Protein AF-A0AAD8PCY3-F1 (afdb_monomer_lite)

Radius of gyration: 37.28 Å; chains: 1; bounding box: 124×93×61 Å

Sequence (295 aa):
MPLLGSICRTITSPRVRISVGVSDVQRRTVAHVKAFRIKGYPFEKVRAPKTEWYKRAEAAFLAERARVPLGLVGRWQPEDLSGLDPRIAQALSLKCANGREIRRARTLILMKHLQKEPFDTGSYPVQLACVSEKILNLRAHLIRHPTDNCRKRAMAILLSRRNKIMKKLYNTDFQLYQHVCKVLKLKCVLFSVPDSRNRSKAGVDGDICKFLIRQKLWWGKFRPRPIALPSGKKVAYTRHPIEPPPNDLNKPKSHKDELTHKWPYGVSSQRIAGRYVIYNPTAPGAGYCPVPILF

InterPro domains:
  IPR000589 Small ribosomal subunit protein uS15 [PF00312] (109-186)
  IPR000589 Small ribosomal subunit protein uS15 [SM01387] (106-187)
  IPR005290 Small ribosomal subunit protein uS15, bacteria [PTHR23321] (75-187)
  IPR009068 uS15/NS1, RNA-binding domain superfamily [SSF47060] (104-187)

Organism: Babesia gibsoni (NCBI:txid33632)

Secondary structure (DSSP, 8-state):
--------------------------------------PPPSSEEEPPPPPHHHHHHHHHHHHHHHSPPSSBSTT--TGGGTTS-HHHHHHTBGGG--HHHHHHHHHHHHHHHH-SSTT--SSHHHHHHHHHHHHHHHHHHHHH-TT-HHHHHHHHHHHHHHHHHHHHHHHH-HHHHHHHHHHTTPPP-B---S-TT-TT----B--HHHHHHHHHHHHHHHS-PPEEPTTS-EEEESS---PPPPTTTTSPP---------TTT---HHHHTT------TTSSSTT--------

pLDDT: mean 78.05, std 18.67, range [32.03, 97.19]

Foldseek 3Di:
DDDDDDDDDDDDDDDPPPPPPDDDPPPPDDPPDPPPPCPDDLAAEAAFDADPVNVVVLVVLVVVVVDQDWDFFDDDDPVNCPPDDVVVVVCRTSVVDDPVRSLVVQLVVQLVVLAPDPPDCDDLLSVLSNLLSVLSVLSNVCVVVVPPVVSVVVSVVSVVVNVVSLVVCCVPPVVSSVVSCVVSVHADEDDPDPPPPCPVSDHPHHPPVVVVVCVVVCCVVCQFAFDQDPVRGTYGYPDDHDDDDDPCVRPDDDDDPDQAPDPDDHHHPCVVVVNDDDDDCPDPDPNPDPDPPPD

Structure (mmCIF, N/CA/C/O backbone):
data_AF-A0AAD8PCY3-F1
#
_entry.id   AF-A0AAD8PCY3-F1
#
loop_
_atom_site.group_PDB
_atom_site.id
_atom_site.type_symbol
_atom_site.label_atom_id
_atom_site.label_alt_id
_atom_site.label_comp_id
_atom_site.label_asym_id
_atom_site.label_entity_id
_atom_site.label_seq_id
_atom_site.pdbx_PDB_ins_code
_atom_site.Cartn_x
_atom_site.Cartn_y
_atom_site.Cartn_z
_atom_site.occupancy
_atom_site.B_iso_or_equiv
_atom_site.auth_seq_id
_atom_site.auth_comp_id
_atom_site.auth_asym_id
_atom_site.auth_atom_id
_atom_site.pdbx_PDB_model_num
ATOM 1 N N . MET A 1 1 ? 71.458 72.132 -25.354 1.00 32.03 1 MET A N 1
ATOM 2 C CA . MET A 1 1 ? 71.187 72.831 -24.080 1.00 32.03 1 MET A CA 1
ATOM 3 C C . MET A 1 1 ? 70.085 72.073 -23.353 1.00 32.03 1 MET A C 1
ATOM 5 O O . MET A 1 1 ? 69.063 71.889 -23.997 1.00 32.03 1 MET A O 1
ATOM 9 N N . PRO A 1 2 ? 70.215 71.654 -22.081 1.00 44.09 2 PRO A N 1
ATOM 10 C CA . PRO A 1 2 ? 71.403 71.612 -21.229 1.00 44.09 2 PRO A CA 1
ATOM 11 C C . PRO A 1 2 ? 71.575 70.227 -20.508 1.00 44.09 2 PRO A C 1
ATOM 13 O O . PRO A 1 2 ? 70.697 69.378 -20.574 1.00 44.09 2 PRO A O 1
ATOM 16 N N . LEU A 1 3 ? 72.724 70.047 -19.837 1.00 35.47 3 LEU A N 1
ATOM 17 C CA . LEU A 1 3 ? 73.009 69.220 -18.636 1.00 35.47 3 LEU A CA 1
ATOM 18 C C . LEU A 1 3 ? 72.941 67.674 -18.721 1.00 35.47 3 LEU A C 1
ATOM 20 O O . LEU A 1 3 ? 71.894 67.074 -18.905 1.00 35.47 3 LEU A O 1
ATOM 24 N N . LEU A 1 4 ? 74.084 66.975 -18.690 1.00 37.41 4 LEU A N 1
ATOM 25 C CA . LEU A 1 4 ? 74.888 66.600 -17.505 1.00 37.41 4 LEU A CA 1
ATOM 26 C C . LEU A 1 4 ? 74.196 65.612 -16.548 1.00 37.41 4 LEU A C 1
ATOM 28 O O . LEU A 1 4 ? 73.410 65.997 -15.695 1.00 37.41 4 LEU A O 1
ATOM 32 N N . GLY A 1 5 ? 74.671 64.364 -16.617 1.00 43.31 5 GLY A N 1
ATOM 33 C CA . GLY A 1 5 ? 75.164 63.656 -15.437 1.00 43.31 5 GLY A CA 1
ATOM 34 C C . GLY A 1 5 ? 74.215 62.657 -14.780 1.00 43.31 5 GLY A C 1
ATOM 35 O O . GLY A 1 5 ? 73.323 63.022 -14.028 1.00 43.31 5 GLY A O 1
ATOM 36 N N . SER A 1 6 ? 74.525 61.369 -14.910 1.00 38.38 6 SER A N 1
ATOM 37 C CA . SER A 1 6 ? 74.764 60.546 -13.716 1.00 38.38 6 SER A CA 1
ATOM 38 C C . SER A 1 6 ? 75.391 59.207 -14.085 1.00 38.38 6 SER A C 1
ATOM 40 O O . SER A 1 6 ? 74.919 58.443 -14.921 1.00 38.38 6 SER A O 1
ATOM 42 N N . ILE A 1 7 ? 76.523 58.975 -13.439 1.00 50.22 7 ILE A N 1
ATOM 43 C CA . ILE A 1 7 ? 77.360 57.790 -13.498 1.00 50.22 7 ILE A CA 1
ATOM 44 C C . ILE A 1 7 ? 76.663 56.682 -12.706 1.00 50.22 7 ILE A C 1
ATOM 46 O O . ILE A 1 7 ? 76.391 56.862 -11.520 1.00 50.22 7 ILE A O 1
ATOM 50 N N . CYS A 1 8 ? 76.455 55.509 -13.303 1.00 34.38 8 CYS A N 1
ATOM 51 C CA . CYS A 1 8 ? 76.269 54.283 -12.528 1.00 34.38 8 CYS A CA 1
ATOM 52 C C . CYS A 1 8 ? 76.956 53.085 -13.188 1.00 34.38 8 CYS A C 1
ATOM 54 O O . CYS A 1 8 ? 76.416 52.411 -14.055 1.00 34.38 8 CYS A O 1
ATOM 56 N N . ARG A 1 9 ? 78.202 52.896 -12.738 1.00 35.97 9 ARG A N 1
ATOM 57 C CA . ARG A 1 9 ? 78.952 51.646 -12.543 1.00 35.97 9 ARG A CA 1
ATOM 58 C C . ARG A 1 9 ? 78.641 50.501 -13.512 1.00 35.97 9 ARG A C 1
ATOM 60 O O . ARG A 1 9 ? 77.757 49.680 -13.293 1.00 35.97 9 ARG A O 1
ATOM 67 N N . THR A 1 10 ? 79.521 50.358 -14.494 1.00 39.94 10 THR A N 1
ATOM 68 C CA . THR A 1 10 ? 79.816 49.082 -15.142 1.00 39.94 10 THR A CA 1
ATOM 69 C C . THR A 1 10 ? 80.433 48.120 -14.124 1.00 39.94 10 THR A C 1
ATOM 71 O O . THR A 1 10 ? 81.590 48.286 -13.742 1.00 39.94 10 THR A O 1
ATOM 74 N N . ILE A 1 11 ? 79.682 47.103 -13.699 1.00 40.00 11 ILE A N 1
ATOM 75 C CA . ILE A 1 11 ? 80.267 45.857 -13.196 1.00 40.00 11 ILE A CA 1
ATOM 76 C C . ILE A 1 11 ? 80.041 44.815 -14.283 1.00 40.00 11 ILE A C 1
ATOM 78 O O . ILE A 1 11 ? 78.924 44.382 -14.556 1.00 40.00 11 ILE A O 1
ATOM 82 N N . THR A 1 12 ? 81.131 44.479 -14.955 1.00 45.19 12 THR A N 1
ATOM 83 C CA . THR A 1 12 ? 81.235 43.395 -15.918 1.00 45.19 12 THR A CA 1
ATOM 84 C C . THR A 1 12 ? 81.102 42.055 -15.194 1.00 45.19 12 THR A C 1
ATOM 86 O O . THR A 1 12 ? 81.878 41.728 -14.302 1.00 45.19 12 THR A O 1
ATOM 89 N N . SER A 1 13 ? 80.126 41.248 -15.603 1.00 41.19 13 SER A N 1
ATOM 90 C CA . SER A 1 13 ? 80.107 39.804 -15.356 1.00 41.19 13 SER A CA 1
ATOM 91 C C . SER A 1 13 ? 79.698 39.089 -16.650 1.00 41.19 13 SER A C 1
ATOM 93 O O . SER A 1 13 ? 79.126 39.721 -17.543 1.00 41.19 13 SER A O 1
ATOM 95 N N . PRO A 1 14 ? 80.116 37.831 -16.841 1.00 39.97 14 PRO A N 1
ATOM 96 C CA . PRO A 1 14 ? 80.590 37.328 -18.123 1.00 39.97 14 PRO A CA 1
ATOM 97 C C . PRO A 1 14 ? 79.474 37.192 -19.160 1.00 39.97 14 PRO A C 1
ATOM 99 O O . PRO A 1 14 ? 78.376 36.717 -18.873 1.00 39.97 14 PRO A O 1
ATOM 102 N N . ARG A 1 15 ? 79.794 37.540 -20.414 1.00 36.78 15 ARG A N 1
ATOM 103 C CA . ARG A 1 15 ? 79.001 37.150 -21.586 1.00 36.78 15 ARG A CA 1
ATOM 104 C C . ARG A 1 15 ? 78.990 35.626 -21.682 1.00 36.78 15 ARG A C 1
ATOM 106 O O . ARG A 1 15 ? 79.917 35.030 -22.227 1.00 36.78 15 ARG A O 1
ATOM 113 N N . VAL A 1 16 ? 77.910 35.003 -21.231 1.00 42.56 16 VAL A N 1
ATOM 114 C CA . VAL A 1 16 ? 77.520 33.695 -21.756 1.00 42.56 16 VAL A CA 1
ATOM 115 C C . VAL A 1 16 ? 77.117 33.930 -23.212 1.00 42.56 16 VAL A C 1
ATOM 117 O O . VAL A 1 16 ? 76.162 34.656 -23.489 1.00 42.56 16 VAL A O 1
ATOM 120 N N . ARG A 1 17 ? 77.877 33.369 -24.161 1.00 39.34 17 ARG A N 1
ATOM 121 C CA . ARG A 1 17 ? 77.432 33.274 -25.556 1.00 39.34 17 ARG A CA 1
ATOM 122 C C . ARG A 1 17 ? 76.207 32.371 -25.569 1.00 39.34 17 ARG A C 1
ATOM 124 O O . ARG A 1 17 ? 76.341 31.153 -25.549 1.00 39.34 17 ARG A O 1
ATOM 131 N N . ILE A 1 18 ? 75.024 32.968 -25.612 1.00 41.28 18 ILE A N 1
ATOM 132 C CA . ILE A 1 18 ? 73.847 32.260 -26.094 1.00 41.28 18 ILE A CA 1
ATOM 133 C C . ILE A 1 18 ? 74.083 32.098 -27.592 1.00 41.28 18 ILE A C 1
ATOM 135 O O . ILE A 1 18 ? 74.044 33.068 -28.350 1.00 41.28 18 ILE A O 1
ATOM 139 N N . SER A 1 19 ? 74.422 30.880 -28.004 1.00 41.97 19 SER A N 1
ATOM 140 C CA . SER A 1 19 ? 74.308 30.466 -29.392 1.00 41.97 19 SER A CA 1
ATOM 141 C C . SER A 1 19 ? 72.864 30.720 -29.808 1.00 41.97 19 SER A C 1
ATOM 143 O O . SER A 1 19 ? 71.942 30.065 -29.325 1.00 41.97 19 SER A O 1
ATOM 145 N N . VAL A 1 20 ? 72.655 31.715 -30.671 1.00 45.03 20 VAL A N 1
ATOM 146 C CA . VAL A 1 20 ? 71.378 31.905 -31.354 1.00 45.03 20 VAL A CA 1
ATOM 147 C C . VAL A 1 20 ? 71.263 30.733 -32.318 1.00 45.03 20 VAL A C 1
ATOM 149 O O . VAL A 1 20 ? 71.756 30.772 -33.443 1.00 45.03 20 VAL A O 1
ATOM 152 N N . GLY A 1 21 ? 70.718 29.633 -31.801 1.00 42.94 21 GLY A N 1
ATOM 153 C CA . GLY A 1 21 ? 70.284 28.507 -32.598 1.00 42.94 21 GLY A CA 1
ATOM 154 C C . GLY A 1 21 ? 69.295 29.022 -33.629 1.00 42.94 21 GLY A C 1
ATOM 155 O O . GLY A 1 21 ? 68.386 29.787 -33.305 1.00 42.94 21 GLY A O 1
ATOM 156 N N . VAL A 1 22 ? 69.557 28.632 -34.871 1.00 50.94 22 VAL A N 1
ATOM 157 C CA . VAL A 1 22 ? 68.726 28.828 -36.054 1.00 50.94 22 VAL A CA 1
ATOM 158 C C . VAL A 1 22 ? 67.251 28.739 -35.677 1.00 50.94 22 VAL A C 1
ATOM 160 O O . VAL A 1 22 ? 66.839 27.812 -34.986 1.00 50.94 22 VAL A O 1
ATOM 163 N N . SER A 1 23 ? 66.485 29.733 -36.123 1.00 52.47 23 SER A N 1
ATOM 164 C CA . SER A 1 23 ? 65.042 29.850 -35.953 1.00 52.47 23 SER A CA 1
ATOM 165 C C . SER A 1 23 ? 64.347 28.512 -36.202 1.00 52.47 23 SER A C 1
ATOM 167 O O . SER A 1 23 ? 64.147 28.111 -37.352 1.00 52.47 23 SER A O 1
ATOM 169 N N . ASP A 1 24 ? 63.968 27.834 -35.125 1.00 51.81 24 ASP A N 1
ATOM 170 C CA . ASP A 1 24 ? 63.080 26.689 -35.205 1.00 51.81 24 ASP A CA 1
ATOM 171 C C . ASP A 1 24 ? 61.736 27.215 -35.719 1.00 51.81 24 ASP A C 1
ATOM 173 O O . ASP A 1 24 ? 61.066 28.022 -35.066 1.00 51.81 24 ASP A O 1
ATOM 177 N N . VAL A 1 25 ? 61.375 26.829 -36.945 1.00 57.84 25 VAL A N 1
ATOM 178 C CA . VAL A 1 25 ? 60.088 27.174 -37.549 1.00 57.84 25 VAL A CA 1
ATOM 179 C C . VAL A 1 25 ? 59.013 26.659 -36.605 1.00 57.84 25 VAL A C 1
ATOM 181 O O . VAL A 1 25 ? 58.788 25.453 -36.506 1.00 57.84 25 VAL A O 1
ATOM 184 N N . GLN A 1 26 ? 58.364 27.574 -35.887 1.00 57.72 26 GLN A N 1
ATOM 185 C CA . GLN A 1 26 ? 57.333 27.263 -34.910 1.00 57.72 26 GLN A CA 1
ATOM 186 C C . GLN A 1 26 ? 56.142 26.641 -35.654 1.00 57.72 26 GLN A C 1
ATOM 188 O O . GLN A 1 26 ? 55.232 27.330 -36.120 1.00 57.72 26 GLN A O 1
ATOM 193 N N . ARG A 1 27 ? 56.165 25.314 -35.833 1.00 57.88 27 ARG A N 1
ATOM 194 C CA . ARG A 1 27 ? 55.068 24.557 -36.434 1.00 57.88 27 ARG A CA 1
ATOM 195 C C . ARG A 1 27 ? 53.896 24.642 -35.470 1.00 57.88 27 ARG A C 1
ATOM 197 O O . ARG A 1 27 ? 53.831 23.907 -34.490 1.00 57.88 27 ARG A O 1
ATOM 204 N N . ARG A 1 28 ? 52.974 25.566 -35.744 1.00 60.12 28 ARG A N 1
ATOM 205 C CA . ARG A 1 28 ? 51.673 25.635 -35.079 1.00 60.12 28 ARG A CA 1
ATOM 206 C C . ARG A 1 28 ? 50.968 24.303 -35.319 1.00 60.12 28 ARG A C 1
ATOM 208 O O . ARG A 1 28 ? 50.438 24.063 -36.400 1.00 60.12 28 ARG A O 1
ATOM 215 N N . THR A 1 29 ? 51.003 23.409 -34.339 1.00 64.19 29 THR A N 1
ATOM 216 C CA . THR A 1 29 ? 50.211 22.186 -34.378 1.00 64.19 29 THR A CA 1
ATOM 217 C C . THR A 1 29 ? 48.748 22.595 -34.265 1.00 64.19 29 THR A C 1
ATOM 219 O O . THR A 1 29 ? 48.302 23.138 -33.256 1.00 64.19 29 THR A O 1
ATOM 222 N N . VAL A 1 30 ? 47.987 22.395 -35.340 1.00 66.56 30 VAL A N 1
ATOM 223 C CA . VAL A 1 30 ? 46.536 22.568 -35.298 1.00 66.56 30 VAL A CA 1
ATOM 224 C C . VAL A 1 30 ? 46.003 21.458 -34.400 1.00 66.56 30 VAL A C 1
ATOM 226 O O . VAL A 1 30 ? 46.024 20.284 -34.766 1.00 66.56 30 VAL A O 1
ATOM 229 N N . ALA A 1 31 ? 45.572 21.809 -33.190 1.00 62.34 31 ALA A N 1
ATOM 230 C CA . ALA A 1 31 ? 44.892 20.865 -32.322 1.00 62.34 31 ALA A CA 1
ATOM 231 C C . ALA A 1 31 ? 43.577 20.463 -33.002 1.00 62.34 31 ALA A C 1
ATOM 233 O O . ALA A 1 31 ? 42.607 21.222 -33.005 1.00 62.34 31 ALA A O 1
ATOM 234 N N . HIS A 1 32 ? 43.532 19.274 -33.605 1.00 64.25 32 HIS A N 1
ATOM 235 C CA . HIS A 1 32 ? 42.273 18.696 -34.051 1.00 64.25 32 HIS A CA 1
ATOM 236 C C . HIS A 1 32 ? 41.425 18.417 -32.809 1.00 64.25 32 HIS A C 1
ATOM 238 O O . HIS A 1 32 ? 41.623 17.423 -32.107 1.00 64.25 32 HIS A O 1
ATOM 244 N N . VAL A 1 33 ? 40.485 19.317 -32.511 1.00 64.56 33 VAL A N 1
ATOM 245 C CA . VAL A 1 33 ? 39.453 19.070 -31.504 1.00 64.56 33 VAL A CA 1
ATOM 246 C C . VAL A 1 33 ? 38.774 17.766 -31.907 1.00 64.56 33 VAL A C 1
ATOM 248 O O . VAL A 1 33 ? 38.316 17.641 -33.044 1.00 64.56 33 VAL A O 1
ATOM 251 N N . LYS A 1 34 ? 38.737 16.771 -31.009 1.00 62.03 34 LYS A N 1
ATOM 252 C CA . LYS A 1 34 ? 37.994 15.527 -31.245 1.00 62.03 34 LYS A CA 1
ATOM 253 C C . LYS A 1 34 ? 36.541 15.894 -31.539 1.00 62.03 34 LYS A C 1
ATOM 255 O O . LYS A 1 34 ? 35.751 16.109 -30.624 1.00 62.03 34 LYS A O 1
ATOM 260 N N . ALA A 1 35 ? 36.187 15.954 -32.818 1.00 63.91 35 ALA A N 1
ATOM 261 C CA . ALA A 1 35 ? 34.811 16.047 -33.251 1.00 63.91 35 ALA A CA 1
ATOM 262 C C . ALA A 1 35 ? 34.173 14.695 -32.929 1.00 63.91 35 ALA A C 1
ATOM 264 O O . ALA A 1 35 ? 34.254 13.742 -33.706 1.00 63.91 35 ALA A O 1
ATOM 265 N N . PHE A 1 36 ? 33.587 14.572 -31.737 1.00 61.16 36 PHE A N 1
ATOM 266 C CA . PHE A 1 36 ? 32.722 13.445 -31.437 1.00 61.16 36 PHE A CA 1
ATOM 267 C C . PHE A 1 36 ? 31.539 13.540 -32.391 1.00 61.16 36 PHE A C 1
ATOM 269 O O . PHE A 1 36 ? 30.586 14.279 -32.158 1.00 61.16 36 PHE A O 1
ATOM 276 N N . ARG A 1 37 ? 31.607 12.804 -33.501 1.00 60.38 37 ARG A N 1
ATOM 277 C CA . ARG A 1 37 ? 30.458 12.591 -34.370 1.00 60.38 37 ARG A CA 1
ATOM 278 C C . ARG A 1 37 ? 29.463 11.818 -33.517 1.00 60.38 37 ARG A C 1
ATOM 280 O O . ARG A 1 37 ? 29.648 10.620 -33.302 1.00 60.38 37 ARG A O 1
ATOM 287 N N . ILE A 1 38 ? 28.478 12.518 -32.952 1.00 61.59 38 ILE A N 1
ATOM 288 C CA . ILE A 1 38 ? 27.408 11.921 -32.153 1.00 61.59 38 ILE A CA 1
ATOM 289 C C . ILE A 1 38 ? 26.612 11.027 -33.108 1.00 61.59 38 ILE A C 1
ATOM 291 O O . ILE A 1 38 ? 25.610 11.432 -33.689 1.00 61.59 38 ILE A O 1
ATOM 295 N N . LYS A 1 39 ? 27.086 9.797 -33.323 1.00 60.88 39 LYS A N 1
ATOM 296 C CA . LYS A 1 39 ? 26.243 8.723 -33.832 1.00 60.88 39 LYS A CA 1
ATOM 297 C C . LYS A 1 39 ? 25.150 8.577 -32.777 1.00 60.88 39 LYS A C 1
ATOM 299 O O . LYS A 1 39 ? 25.463 8.479 -31.590 1.00 60.88 39 LYS A O 1
ATOM 304 N N . GLY A 1 40 ? 23.886 8.665 -33.188 1.00 68.19 40 GLY A N 1
ATOM 305 C CA . GLY A 1 40 ? 22.754 8.493 -32.279 1.00 68.19 40 GLY A CA 1
ATOM 306 C C . GLY A 1 40 ? 22.869 7.200 -31.460 1.00 68.19 40 GLY A C 1
ATOM 307 O O . GLY A 1 40 ? 23.711 6.339 -31.726 1.00 68.19 40 GLY A O 1
ATOM 308 N N . TYR A 1 41 ? 22.027 7.049 -30.438 1.00 70.69 41 TYR A N 1
ATOM 309 C CA . TYR A 1 41 ? 22.032 5.828 -29.630 1.00 70.69 41 TYR A CA 1
ATOM 310 C C . TYR A 1 41 ? 21.872 4.586 -30.529 1.00 70.69 41 TYR A C 1
ATOM 312 O O . TYR A 1 41 ? 21.013 4.594 -31.409 1.00 70.69 41 TYR A O 1
ATOM 320 N N . PRO A 1 42 ? 22.633 3.495 -30.303 1.00 80.31 42 PRO A N 1
ATOM 321 C CA . PRO A 1 42 ? 22.580 2.292 -31.143 1.00 80.31 42 PRO A CA 1
ATOM 322 C C . PRO A 1 42 ? 21.302 1.460 -30.922 1.00 80.31 42 PRO A C 1
ATOM 324 O O . PRO A 1 42 ? 21.259 0.275 -31.246 1.00 80.31 42 PRO A O 1
ATOM 327 N N . PHE A 1 43 ? 20.290 2.050 -30.289 1.00 86.00 43 PHE A N 1
ATOM 328 C CA . PHE A 1 43 ? 19.044 1.423 -29.892 1.00 86.00 43 PHE A CA 1
ATOM 329 C C . PHE A 1 43 ? 17.916 2.454 -29.860 1.00 86.00 43 PHE A C 1
ATOM 331 O O . PHE A 1 43 ? 18.129 3.633 -29.565 1.00 86.00 43 PHE A O 1
ATOM 338 N N . GLU A 1 44 ? 16.700 1.983 -30.095 1.00 88.38 44 GLU A N 1
ATOM 339 C CA . GLU A 1 44 ? 15.493 2.797 -30.037 1.00 88.38 44 GLU A CA 1
ATOM 340 C C . GLU A 1 44 ? 14.978 2.903 -28.595 1.00 88.38 44 GLU A C 1
ATOM 342 O O . GLU A 1 44 ? 14.941 1.912 -27.859 1.00 88.38 44 GLU A O 1
ATOM 347 N N . LYS A 1 45 ? 14.587 4.108 -28.163 1.00 88.38 45 LYS A N 1
ATOM 348 C CA . LYS A 1 45 ? 14.008 4.330 -26.830 1.00 88.38 45 LYS A CA 1
ATOM 349 C C . LYS A 1 45 ? 12.491 4.196 -26.889 1.00 88.38 45 LYS A C 1
ATOM 351 O O . LYS A 1 45 ? 11.814 5.094 -27.379 1.00 88.38 45 LYS A O 1
ATOM 356 N N . VAL A 1 46 ? 11.954 3.124 -26.315 1.00 89.88 46 VAL A N 1
ATOM 357 C CA . VAL A 1 46 ? 10.513 2.817 -26.356 1.00 89.88 46 VAL A CA 1
ATOM 358 C C . VAL A 1 46 ? 9.911 2.876 -24.951 1.00 89.88 46 VAL A C 1
ATOM 360 O O . VAL A 1 46 ? 10.585 2.630 -23.950 1.00 89.88 46 VAL A O 1
ATOM 363 N N . ARG A 1 47 ? 8.628 3.229 -24.813 1.00 87.06 47 ARG A N 1
ATOM 364 C CA . ARG A 1 47 ? 7.943 3.122 -23.512 1.00 87.06 47 ARG A CA 1
ATOM 365 C C . ARG A 1 47 ? 7.778 1.651 -23.134 1.00 87.06 47 ARG A C 1
ATOM 367 O O . ARG A 1 47 ? 7.348 0.853 -23.955 1.00 87.06 47 ARG A O 1
ATOM 374 N N . ALA A 1 48 ? 8.098 1.304 -21.888 1.00 86.88 48 ALA A N 1
ATOM 375 C CA . ALA A 1 48 ? 7.922 -0.063 -21.405 1.00 86.88 48 ALA A CA 1
ATOM 376 C C . ALA A 1 48 ? 6.445 -0.486 -21.506 1.00 86.88 48 ALA A C 1
ATOM 378 O O . ALA A 1 48 ? 5.593 0.203 -20.928 1.00 86.88 48 ALA A O 1
ATOM 379 N N . PRO A 1 49 ? 6.123 -1.593 -22.198 1.00 89.81 49 PRO A N 1
ATOM 380 C CA . PRO A 1 49 ? 4.776 -2.138 -22.174 1.00 89.81 49 PRO A CA 1
ATOM 381 C C . PRO A 1 49 ? 4.462 -2.722 -20.790 1.00 89.81 49 PRO A C 1
ATOM 383 O O . PRO A 1 49 ? 5.353 -3.072 -20.010 1.00 89.81 49 PRO A O 1
ATOM 386 N N . LYS A 1 50 ? 3.169 -2.849 -20.476 1.00 89.94 50 LYS A N 1
ATOM 387 C CA . LYS A 1 50 ? 2.726 -3.609 -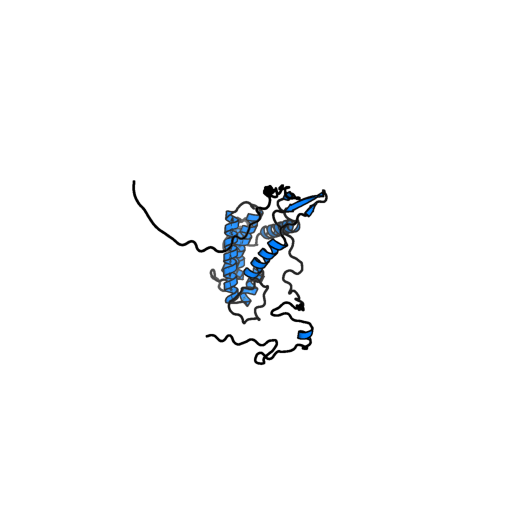19.301 1.00 89.94 50 LYS A CA 1
ATOM 388 C C . LYS A 1 50 ? 2.999 -5.095 -19.543 1.00 89.94 50 LYS A C 1
ATOM 390 O O . LYS A 1 50 ? 2.565 -5.628 -20.561 1.00 89.94 50 LYS A O 1
ATOM 395 N N . THR A 1 51 ? 3.674 -5.753 -18.603 1.00 91.75 51 THR A N 1
ATOM 396 C CA . THR A 1 51 ? 3.889 -7.208 -18.643 1.00 91.75 51 THR A CA 1
ATOM 397 C C . THR A 1 51 ? 2.568 -7.958 -18.456 1.00 91.75 51 THR A C 1
ATOM 399 O O . THR A 1 51 ? 1.627 -7.435 -17.852 1.00 91.75 51 THR A O 1
ATOM 402 N N . GLU A 1 52 ? 2.494 -9.202 -18.931 1.00 94.31 52 GLU A N 1
ATOM 403 C CA . GLU A 1 52 ? 1.295 -10.039 -18.770 1.00 94.31 52 GLU A CA 1
ATOM 404 C C . GLU A 1 52 ? 0.943 -10.285 -17.305 1.00 94.31 52 GLU A C 1
ATOM 406 O O . GLU A 1 52 ? -0.215 -10.181 -16.906 1.00 94.31 52 GLU A O 1
ATOM 411 N N . TRP A 1 53 ? 1.952 -10.523 -16.468 1.00 92.19 53 TRP A N 1
ATOM 412 C CA . TRP A 1 53 ? 1.754 -10.623 -15.027 1.00 92.19 53 TRP A CA 1
ATOM 413 C C . TRP A 1 53 ? 1.121 -9.350 -14.449 1.00 92.19 53 TRP A C 1
ATOM 415 O O . TRP A 1 53 ? 0.161 -9.433 -13.684 1.00 92.19 53 TRP A O 1
ATOM 425 N N . TYR A 1 54 ? 1.606 -8.172 -14.853 1.00 90.88 54 TYR A N 1
ATOM 426 C CA . TYR A 1 54 ? 1.079 -6.900 -14.366 1.00 90.88 54 TYR A CA 1
ATOM 427 C C . TYR A 1 54 ? -0.374 -6.675 -14.812 1.00 90.88 54 TYR A C 1
ATOM 429 O O . TYR A 1 54 ? -1.198 -6.237 -14.008 1.00 90.88 54 TYR A O 1
ATOM 437 N N . LYS A 1 55 ? -0.719 -7.033 -16.059 1.00 94.19 55 LYS A N 1
ATOM 438 C CA . LYS A 1 55 ? -2.108 -7.004 -16.552 1.00 94.19 55 LYS A CA 1
ATOM 439 C C . LYS A 1 55 ? -3.011 -7.939 -15.741 1.00 94.19 55 LYS A C 1
ATOM 441 O O . LYS A 1 55 ? -4.066 -7.507 -15.284 1.00 94.19 55 LYS A O 1
ATOM 446 N N . ARG A 1 56 ? -2.581 -9.186 -15.505 1.00 96.00 56 ARG A N 1
ATOM 447 C CA . ARG A 1 56 ? -3.322 -10.164 -14.685 1.00 96.00 56 ARG A CA 1
ATOM 448 C C . ARG A 1 56 ? -3.513 -9.676 -13.250 1.00 96.00 56 ARG A C 1
ATOM 450 O O . ARG A 1 56 ? -4.606 -9.802 -12.712 1.00 96.00 56 ARG A O 1
ATOM 457 N N . ALA A 1 57 ? -2.488 -9.073 -12.649 1.00 92.25 57 ALA A N 1
ATOM 458 C CA . ALA A 1 57 ? -2.570 -8.511 -11.304 1.00 92.25 57 ALA A CA 1
ATOM 459 C C . ALA A 1 57 ? -3.553 -7.327 -11.221 1.00 92.25 57 ALA A C 1
ATOM 461 O O . ALA A 1 57 ? -4.338 -7.248 -10.276 1.00 92.25 57 ALA A O 1
ATOM 462 N N . GLU A 1 58 ? -3.552 -6.417 -12.207 1.00 94.44 58 GLU A N 1
ATOM 463 C CA . GLU A 1 58 ? -4.546 -5.335 -12.284 1.00 94.44 58 GLU A CA 1
ATOM 464 C C . GLU A 1 58 ? -5.968 -5.885 -12.473 1.00 94.44 58 GLU A C 1
ATOM 466 O O . GLU A 1 58 ? -6.886 -5.420 -11.797 1.00 94.44 58 GLU A O 1
ATOM 471 N N . ALA A 1 59 ? -6.147 -6.895 -13.330 1.00 96.06 59 ALA A N 1
ATOM 472 C CA . ALA A 1 59 ? -7.438 -7.543 -13.558 1.00 96.06 59 ALA A CA 1
ATOM 473 C C . ALA A 1 59 ? -7.965 -8.246 -12.295 1.00 96.06 59 ALA A C 1
ATOM 475 O O . ALA A 1 59 ? -9.108 -8.018 -11.905 1.00 96.06 59 ALA A O 1
ATOM 476 N N . ALA A 1 60 ? -7.123 -9.024 -11.609 1.00 96.00 60 ALA A N 1
ATOM 477 C CA . ALA A 1 60 ? -7.474 -9.690 -10.356 1.00 96.00 60 ALA A CA 1
ATOM 478 C C . ALA A 1 60 ? -7.887 -8.679 -9.275 1.00 96.00 60 ALA A C 1
ATOM 480 O O . ALA A 1 60 ? -8.925 -8.831 -8.637 1.00 96.00 60 ALA A O 1
ATOM 481 N N . PHE A 1 61 ? -7.129 -7.589 -9.128 1.00 95.69 61 PHE A N 1
ATOM 482 C CA . PHE A 1 61 ? -7.469 -6.511 -8.201 1.00 95.69 61 PHE A CA 1
ATOM 483 C C . PHE A 1 61 ? -8.817 -5.851 -8.532 1.00 95.69 61 PHE A C 1
ATOM 485 O O . PHE A 1 61 ? -9.618 -5.571 -7.638 1.00 95.69 61 PHE A O 1
ATOM 492 N N . LEU A 1 62 ? -9.090 -5.585 -9.813 1.00 95.50 62 LEU A N 1
ATOM 493 C CA . LEU A 1 62 ? -10.373 -5.024 -10.233 1.00 95.50 62 LEU A CA 1
ATOM 494 C C . LEU A 1 62 ? -11.531 -6.000 -9.994 1.00 95.50 62 LEU A C 1
ATOM 496 O O . LEU A 1 62 ? -12.592 -5.549 -9.568 1.00 95.50 62 LEU A O 1
ATOM 500 N N . ALA A 1 63 ? -11.326 -7.303 -10.199 1.00 96.44 63 ALA A N 1
ATOM 501 C CA . ALA A 1 63 ? -12.316 -8.339 -9.911 1.00 96.44 63 ALA A CA 1
ATOM 502 C C . ALA A 1 63 ? -12.636 -8.420 -8.407 1.00 96.44 63 ALA A C 1
ATOM 504 O O . ALA A 1 63 ? -13.806 -8.403 -8.024 1.00 96.44 63 ALA A O 1
ATOM 505 N N . GLU A 1 64 ? -11.618 -8.385 -7.537 1.00 94.25 64 GLU A N 1
ATOM 506 C CA . GLU A 1 64 ? -11.824 -8.291 -6.083 1.00 94.25 64 GLU A CA 1
ATOM 507 C C . GLU A 1 64 ? -12.639 -7.044 -5.708 1.00 94.25 64 GLU A C 1
ATOM 509 O O . GLU A 1 64 ? -13.540 -7.101 -4.870 1.00 94.25 64 GLU A O 1
ATOM 514 N N . ARG A 1 65 ? -12.359 -5.901 -6.348 1.00 94.19 65 ARG A N 1
ATOM 515 C CA . ARG A 1 65 ? -13.079 -4.641 -6.104 1.00 94.19 65 ARG A CA 1
ATOM 516 C C . ARG A 1 65 ? -14.476 -4.600 -6.711 1.00 94.19 65 ARG A C 1
ATOM 518 O O . ARG A 1 65 ? -15.294 -3.817 -6.220 1.00 94.19 65 ARG A O 1
ATOM 525 N N . ALA A 1 66 ? -14.758 -5.399 -7.733 1.00 93.88 66 ALA A N 1
ATOM 526 C CA . ALA A 1 66 ? -16.091 -5.536 -8.305 1.00 93.88 66 ALA A CA 1
ATOM 527 C C . ALA A 1 66 ? -17.038 -6.286 -7.355 1.00 93.88 66 ALA A C 1
ATOM 529 O O . ALA A 1 66 ? -18.235 -6.015 -7.353 1.00 93.88 66 ALA A O 1
ATOM 530 N N . ARG A 1 67 ? -16.511 -7.156 -6.481 1.00 94.31 67 ARG A N 1
ATOM 531 C CA . ARG A 1 67 ? -17.317 -7.872 -5.486 1.00 94.31 67 ARG A CA 1
ATOM 532 C C . ARG A 1 67 ? -17.895 -6.914 -4.441 1.00 94.31 67 ARG A C 1
ATOM 534 O O . ARG A 1 67 ? -17.179 -6.382 -3.588 1.00 94.31 67 ARG A O 1
ATOM 541 N N . VAL A 1 68 ? -19.200 -6.686 -4.508 1.00 93.12 68 VAL A N 1
ATOM 542 C CA . VAL A 1 68 ? -19.935 -5.839 -3.562 1.00 93.12 68 VAL A CA 1
ATOM 543 C C . VAL A 1 68 ? -20.125 -6.596 -2.237 1.00 93.12 68 VAL A C 1
ATOM 545 O O . VAL A 1 68 ? -20.475 -7.778 -2.270 1.00 93.12 68 VAL A O 1
ATOM 548 N N . PRO A 1 69 ? -19.855 -5.973 -1.072 1.00 93.00 69 PRO A N 1
ATOM 549 C CA . PRO A 1 69 ? -20.126 -6.600 0.218 1.00 93.00 69 PRO A CA 1
ATOM 550 C C . PRO A 1 69 ? -21.631 -6.802 0.424 1.00 93.00 69 PRO A C 1
ATOM 552 O O . PRO A 1 69 ? -22.440 -5.997 -0.035 1.00 93.00 69 PRO A O 1
ATOM 555 N N . LEU A 1 70 ? -21.997 -7.866 1.135 1.00 91.06 70 LEU A N 1
ATOM 556 C CA . LEU A 1 70 ? -23.378 -8.096 1.549 1.00 91.06 70 LEU A CA 1
ATOM 557 C C . LEU A 1 70 ? -23.754 -7.102 2.655 1.00 91.06 70 LEU A C 1
ATOM 559 O O . LEU A 1 70 ? -22.939 -6.812 3.531 1.00 91.06 70 LEU A O 1
ATOM 563 N N . GLY A 1 71 ? -24.971 -6.571 2.591 1.00 90.38 71 GLY A N 1
ATOM 564 C CA . GLY A 1 71 ? -25.494 -5.615 3.560 1.00 90.38 71 GLY A CA 1
ATOM 565 C C . GLY A 1 71 ? -26.461 -4.619 2.931 1.00 90.38 71 GLY A C 1
ATOM 566 O O . GLY A 1 71 ? -26.798 -4.714 1.746 1.00 90.38 71 GLY A O 1
ATOM 567 N N . LEU A 1 72 ? -26.870 -3.654 3.747 1.00 92.50 72 LEU A N 1
ATOM 568 C CA . LEU A 1 72 ? -27.807 -2.595 3.394 1.00 92.50 72 LEU A CA 1
ATOM 569 C C . LEU A 1 72 ? -27.077 -1.259 3.216 1.00 92.50 72 LEU A C 1
ATOM 571 O O . LEU A 1 72 ? -26.008 -1.019 3.788 1.00 92.50 72 LEU A O 1
ATOM 575 N N . VAL A 1 73 ? -27.648 -0.386 2.397 1.00 91.56 73 VAL A N 1
ATOM 576 C CA . VAL A 1 73 ? -27.215 1.002 2.250 1.00 91.56 73 VAL A CA 1
ATOM 577 C C . VAL A 1 73 ? -27.501 1.750 3.549 1.00 91.56 73 VAL A C 1
ATOM 579 O O . VAL A 1 73 ? -28.579 1.640 4.110 1.00 91.56 73 VAL A O 1
ATOM 582 N N . GLY A 1 74 ? -26.553 2.553 4.031 1.00 85.81 74 GLY A N 1
ATOM 583 C CA . GLY A 1 74 ? -26.751 3.349 5.246 1.00 85.81 74 GLY A CA 1
ATOM 584 C C . GLY A 1 74 ? -26.448 2.579 6.534 1.00 85.81 74 GLY A C 1
ATOM 585 O O . GLY A 1 74 ? -25.464 1.842 6.599 1.00 85.81 74 GLY A O 1
ATOM 586 N N . ARG A 1 75 ? -27.226 2.842 7.590 1.00 85.00 75 ARG A N 1
ATOM 587 C CA . ARG A 1 75 ? -27.067 2.247 8.933 1.00 85.00 75 ARG A CA 1
ATOM 588 C C . ARG A 1 75 ? -28.315 1.471 9.378 1.00 85.00 75 ARG A C 1
ATOM 590 O O . ARG A 1 75 ? -28.526 1.334 10.574 1.00 85.00 75 ARG A O 1
ATOM 597 N N . TRP A 1 76 ? -29.116 1.001 8.424 1.00 89.25 76 TRP A N 1
ATOM 598 C CA . TRP A 1 76 ? -30.288 0.172 8.697 1.00 89.25 76 TRP A CA 1
ATOM 599 C C . TRP A 1 76 ? -29.875 -1.189 9.237 1.00 89.25 76 TRP A C 1
ATOM 601 O O . TRP A 1 76 ? -28.917 -1.789 8.729 1.00 89.25 76 TRP A O 1
ATOM 611 N N . GLN A 1 77 ? -30.605 -1.666 10.237 1.00 88.75 77 GLN A N 1
ATOM 612 C CA . GLN A 1 77 ? -30.532 -3.047 10.675 1.00 88.75 77 GLN A CA 1
ATOM 613 C C . GLN A 1 77 ? -31.616 -3.877 9.971 1.00 88.75 77 GLN A C 1
ATOM 615 O O . GLN A 1 77 ? -32.629 -3.325 9.533 1.00 88.75 77 GLN A O 1
ATOM 620 N N . PRO A 1 78 ? -31.421 -5.195 9.809 1.00 89.06 78 PRO A N 1
ATOM 621 C CA . PRO A 1 78 ? -32.452 -6.067 9.249 1.00 89.06 78 PRO A CA 1
ATOM 622 C C . PRO A 1 78 ? -33.769 -6.027 10.036 1.00 89.06 78 PRO A C 1
ATOM 624 O O . PRO A 1 78 ? -34.837 -6.141 9.439 1.00 89.06 78 PRO A O 1
ATOM 627 N N . GLU A 1 79 ? -33.698 -5.829 11.354 1.00 91.62 79 GLU A N 1
ATOM 628 C CA . GLU A 1 79 ? -34.856 -5.773 12.246 1.00 91.62 79 GLU A CA 1
ATOM 629 C C . GLU A 1 79 ? -35.759 -4.574 11.920 1.00 91.62 79 GLU A C 1
ATOM 631 O O . GLU A 1 79 ? -36.982 -4.727 11.881 1.00 91.62 79 GLU A O 1
ATOM 636 N N . ASP A 1 80 ? -35.162 -3.427 11.570 1.00 91.62 80 ASP A N 1
ATOM 637 C CA . ASP A 1 80 ? -35.871 -2.194 11.191 1.00 91.62 80 ASP A CA 1
ATOM 638 C C . ASP A 1 80 ? -36.737 -2.376 9.929 1.00 91.62 80 ASP A C 1
ATOM 640 O O . ASP A 1 80 ? -37.680 -1.623 9.693 1.00 91.62 80 ASP A O 1
ATOM 644 N N . LEU A 1 81 ? -36.408 -3.366 9.092 1.00 90.44 81 LEU A N 1
ATOM 645 C CA . LEU A 1 81 ? -37.051 -3.624 7.799 1.00 90.44 81 LEU A CA 1
ATOM 646 C C . LEU A 1 81 ? -38.033 -4.802 7.833 1.00 90.44 81 LEU A C 1
ATOM 648 O O . LEU A 1 81 ? -38.669 -5.081 6.820 1.00 90.44 81 LEU A O 1
ATOM 652 N N . SER A 1 82 ? -38.166 -5.489 8.969 1.00 89.25 82 SER A N 1
ATOM 653 C CA . SER A 1 82 ? -38.963 -6.719 9.094 1.00 89.25 82 SER A CA 1
ATOM 654 C C . SER A 1 82 ? -40.458 -6.535 8.794 1.00 89.25 82 SER A C 1
ATOM 656 O O . SER A 1 82 ? -41.093 -7.458 8.291 1.00 89.25 82 SER A O 1
ATOM 658 N N . GLY A 1 83 ? -41.010 -5.345 9.054 1.00 91.81 83 GLY A N 1
ATOM 659 C CA . GLY A 1 83 ? -42.413 -5.004 8.785 1.00 91.81 83 GLY A CA 1
ATOM 660 C C . GLY A 1 83 ? -42.676 -4.327 7.434 1.00 91.81 83 GLY A C 1
ATOM 661 O O . GLY A 1 83 ? -43.813 -3.944 7.169 1.00 91.81 83 GLY A O 1
ATOM 662 N N . LEU A 1 84 ? -41.650 -4.124 6.599 1.00 92.69 84 LEU A N 1
ATOM 663 C CA . LEU A 1 84 ? -41.777 -3.458 5.298 1.00 92.69 84 LEU A CA 1
ATOM 664 C C . LEU A 1 84 ? -41.836 -4.476 4.149 1.00 92.69 84 LEU A C 1
ATOM 666 O O . LEU A 1 84 ? -41.406 -5.620 4.283 1.00 92.69 84 LEU A O 1
ATOM 670 N N . ASP A 1 85 ? -42.337 -4.042 2.987 1.00 95.56 85 ASP A N 1
ATOM 671 C CA . ASP A 1 85 ? -42.332 -4.859 1.768 1.00 95.56 85 ASP A CA 1
ATOM 672 C C . ASP A 1 85 ? -40.890 -5.328 1.451 1.00 95.56 85 ASP A C 1
ATOM 674 O O . ASP A 1 85 ? -39.977 -4.492 1.384 1.00 95.56 85 ASP A O 1
ATOM 678 N N . PRO A 1 86 ? -40.647 -6.635 1.213 1.00 92.62 86 PRO A N 1
ATOM 679 C CA . PRO A 1 86 ? -39.327 -7.159 0.853 1.00 92.62 86 PRO A CA 1
ATOM 680 C C . PRO A 1 86 ? -38.690 -6.461 -0.359 1.00 92.62 86 PRO A C 1
ATOM 682 O O . PRO A 1 86 ? -37.460 -6.414 -0.468 1.00 92.62 86 PRO A O 1
ATOM 685 N N . ARG A 1 87 ? -39.489 -5.863 -1.254 1.00 94.44 87 ARG A N 1
ATOM 686 C CA . ARG A 1 87 ? -38.980 -5.041 -2.366 1.00 94.44 87 ARG A CA 1
ATOM 687 C C . ARG A 1 87 ? -38.177 -3.836 -1.877 1.00 94.44 87 ARG A C 1
ATOM 689 O O . ARG A 1 87 ? -37.175 -3.479 -2.496 1.00 94.44 87 ARG A O 1
ATOM 696 N N . ILE A 1 88 ? -38.564 -3.243 -0.747 1.00 92.69 88 ILE A N 1
ATOM 697 C CA . ILE A 1 88 ? -37.848 -2.121 -0.127 1.00 92.69 88 ILE A CA 1
ATOM 698 C C . ILE A 1 88 ? -36.484 -2.596 0.382 1.00 92.69 88 ILE A C 1
ATOM 700 O O . ILE A 1 88 ? -35.466 -1.960 0.104 1.00 92.69 88 ILE A O 1
ATOM 704 N N . ALA A 1 89 ? -36.427 -3.759 1.039 1.00 91.06 89 ALA A N 1
ATOM 705 C CA . ALA A 1 89 ? -35.165 -4.356 1.476 1.00 91.06 89 ALA A CA 1
ATOM 706 C C . ALA A 1 89 ? -34.237 -4.681 0.288 1.00 91.06 89 ALA A C 1
ATOM 708 O O . ALA A 1 89 ? -33.025 -4.457 0.356 1.00 91.06 89 ALA A O 1
ATOM 709 N N . GLN A 1 90 ? -34.795 -5.142 -0.837 1.00 91.75 90 GLN A N 1
ATOM 710 C CA . GLN A 1 90 ? -34.035 -5.372 -2.068 1.00 91.75 90 GLN A CA 1
ATOM 711 C C . GLN A 1 90 ? -33.493 -4.064 -2.668 1.00 91.75 90 GLN A C 1
ATOM 713 O O . GLN A 1 90 ? -32.327 -4.019 -3.077 1.00 91.75 90 GLN A O 1
ATOM 718 N N . ALA A 1 91 ? -34.293 -2.994 -2.683 1.00 92.88 91 ALA A N 1
ATOM 719 C CA . ALA A 1 91 ? -33.878 -1.674 -3.159 1.00 92.88 91 ALA A CA 1
ATOM 720 C C . ALA A 1 91 ? -32.763 -1.066 -2.291 1.00 92.88 91 ALA A C 1
ATOM 722 O O . ALA A 1 91 ? -31.814 -0.485 -2.817 1.00 92.88 91 ALA A O 1
ATOM 723 N N . LEU A 1 92 ? -32.828 -1.268 -0.971 1.00 92.94 92 LEU A N 1
ATOM 724 C CA . LEU A 1 92 ? -31.806 -0.833 -0.015 1.00 92.94 92 LEU A CA 1
ATOM 725 C C . LEU A 1 92 ? -30.572 -1.743 0.024 1.00 92.94 92 LEU A C 1
ATOM 727 O O . LEU A 1 92 ? -29.625 -1.462 0.760 1.00 92.94 92 LEU A O 1
ATOM 731 N N . SER A 1 93 ? -30.541 -2.831 -0.746 1.00 93.38 93 SER A N 1
ATOM 732 C CA . SER A 1 93 ? -29.385 -3.723 -0.774 1.00 93.38 93 SER A CA 1
ATOM 733 C C . SER A 1 93 ? -28.153 -3.034 -1.372 1.00 93.38 93 SER A C 1
ATOM 735 O O . SER A 1 93 ? -28.233 -2.271 -2.336 1.00 93.38 93 SER A O 1
ATOM 737 N N . LEU A 1 94 ? -26.959 -3.357 -0.858 1.00 94.31 94 LEU A N 1
ATOM 738 C CA . LEU A 1 94 ? -25.706 -2.791 -1.375 1.00 94.31 94 LEU A CA 1
ATOM 739 C C . LEU A 1 94 ? -25.439 -3.126 -2.853 1.00 94.31 94 LEU A C 1
ATOM 741 O O . LEU A 1 94 ? -24.623 -2.458 -3.485 1.00 94.31 94 LEU A O 1
ATOM 745 N N . LYS A 1 95 ? -26.133 -4.124 -3.419 1.00 93.31 95 LYS A N 1
ATOM 746 C CA . LYS A 1 95 ? -26.073 -4.462 -4.851 1.00 93.31 95 LYS A CA 1
ATOM 747 C C . LYS A 1 95 ? -26.586 -3.319 -5.733 1.00 93.31 95 LYS A C 1
ATOM 749 O O . LYS A 1 95 ? -26.049 -3.123 -6.817 1.00 93.31 95 LYS A O 1
ATOM 754 N N . CYS A 1 96 ? -27.571 -2.566 -5.247 1.00 93.00 96 CYS A N 1
ATOM 755 C CA . CYS A 1 96 ? -28.175 -1.424 -5.935 1.00 93.00 96 CYS A CA 1
ATOM 756 C C . CYS A 1 96 ? -27.493 -0.088 -5.583 1.00 93.00 96 CYS A C 1
ATOM 758 O O . CYS A 1 96 ? -27.878 0.963 -6.089 1.00 93.00 96 CYS A O 1
ATOM 760 N N . ALA A 1 97 ? -26.485 -0.114 -4.708 1.00 94.75 97 ALA A N 1
ATOM 761 C CA . ALA A 1 97 ? -25.883 1.081 -4.135 1.00 94.75 97 ALA A CA 1
ATOM 762 C C . ALA A 1 97 ? -24.937 1.818 -5.092 1.00 94.75 97 ALA A C 1
ATOM 764 O O . ALA A 1 97 ? -24.256 1.228 -5.935 1.00 94.75 97 ALA A O 1
ATOM 765 N N . ASN A 1 98 ? -24.780 3.124 -4.870 1.00 94.62 98 ASN A N 1
ATOM 766 C CA . ASN A 1 98 ? -23.769 3.920 -5.567 1.00 94.62 98 ASN A CA 1
ATOM 767 C C . ASN A 1 98 ? -22.351 3.559 -5.063 1.00 94.62 98 ASN A C 1
ATOM 769 O O . ASN A 1 98 ? -22.136 3.205 -3.903 1.00 94.62 98 ASN A O 1
ATOM 773 N N . GLY A 1 99 ? -21.317 3.751 -5.888 1.00 92.69 99 GLY A N 1
ATOM 774 C CA . GLY A 1 99 ? -19.913 3.580 -5.501 1.00 92.69 99 GLY A CA 1
ATOM 775 C C . GLY A 1 99 ? -19.500 4.352 -4.236 1.00 92.69 99 GLY A C 1
ATOM 776 O O . GLY A 1 99 ? -18.643 3.885 -3.478 1.00 92.69 99 GLY A O 1
ATOM 777 N N . ARG A 1 100 ? -20.125 5.506 -3.947 1.00 94.19 100 ARG A N 1
ATOM 778 C CA . ARG A 1 100 ? -19.914 6.236 -2.679 1.00 94.19 100 ARG A CA 1
ATOM 779 C C . ARG A 1 100 ? -20.376 5.422 -1.466 1.00 94.19 100 ARG A C 1
ATO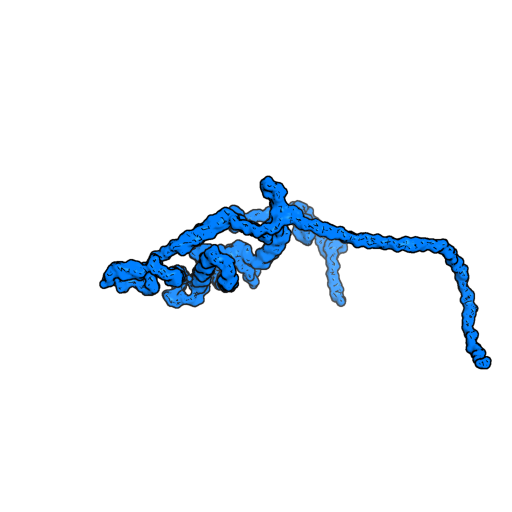M 781 O O . ARG A 1 100 ? -19.676 5.404 -0.453 1.00 94.19 100 ARG A O 1
ATOM 788 N N . GLU A 1 101 ? -21.528 4.777 -1.565 1.00 95.19 101 GLU A N 1
ATOM 789 C CA . GLU A 1 101 ? -22.138 3.976 -0.502 1.00 95.19 101 GLU A CA 1
ATOM 790 C C . GLU A 1 101 ? -21.398 2.661 -0.321 1.00 95.19 101 GLU A C 1
ATOM 792 O O . GLU A 1 101 ? -21.022 2.342 0.801 1.00 95.19 101 GLU A O 1
ATOM 797 N N . ILE A 1 102 ? -21.041 1.982 -1.415 1.00 95.31 102 ILE A N 1
ATOM 798 C CA . ILE A 1 102 ? -20.210 0.770 -1.373 1.00 95.31 102 ILE A CA 1
ATOM 799 C C . ILE A 1 102 ? -18.892 1.052 -0.640 1.00 95.31 102 ILE A C 1
ATOM 801 O O . ILE A 1 102 ? -18.466 0.286 0.225 1.00 95.31 102 ILE A O 1
ATOM 805 N N . ARG A 1 103 ? -18.241 2.185 -0.937 1.00 95.00 103 ARG A N 1
ATOM 806 C CA . ARG A 1 103 ? -17.023 2.609 -0.230 1.00 95.00 103 ARG A CA 1
ATOM 807 C C . ARG A 1 103 ? -17.281 2.858 1.256 1.00 95.00 103 ARG A C 1
ATOM 809 O O . ARG A 1 103 ? -16.452 2.471 2.080 1.00 95.00 103 ARG A O 1
ATOM 816 N N . ARG A 1 104 ? -18.382 3.532 1.609 1.00 94.19 104 ARG A N 1
ATOM 817 C CA . ARG A 1 104 ? -18.756 3.778 3.013 1.00 94.19 104 ARG A CA 1
ATOM 818 C C . ARG A 1 104 ? -18.989 2.457 3.746 1.00 94.19 104 ARG A C 1
ATOM 820 O O . ARG A 1 104 ? -18.383 2.265 4.791 1.00 94.19 104 ARG A O 1
ATOM 827 N N . ALA A 1 105 ? -19.749 1.536 3.158 1.00 95.00 105 ALA A N 1
ATOM 828 C CA . ALA A 1 105 ? -20.012 0.211 3.710 1.00 95.00 105 ALA A CA 1
ATOM 829 C C . ALA A 1 105 ? -18.715 -0.579 3.941 1.00 95.00 105 ALA A C 1
ATOM 831 O O . ALA A 1 105 ? -18.470 -1.040 5.050 1.00 95.00 105 ALA A O 1
ATOM 832 N N . ARG A 1 106 ? -17.816 -0.645 2.947 1.00 95.06 106 ARG A N 1
ATOM 833 C CA . ARG A 1 106 ? -16.497 -1.294 3.100 1.00 95.06 106 ARG A CA 1
ATOM 834 C C . ARG A 1 106 ? -15.664 -0.678 4.219 1.00 95.06 106 ARG A C 1
ATOM 836 O O . ARG A 1 106 ? -15.053 -1.399 4.999 1.00 95.06 106 ARG A O 1
ATOM 843 N N . THR A 1 107 ? -15.655 0.653 4.300 1.00 94.94 107 THR A N 1
ATOM 844 C CA . THR A 1 107 ? -14.950 1.371 5.369 1.00 94.94 107 THR A CA 1
ATOM 845 C C . THR A 1 107 ? -15.540 0.988 6.727 1.00 94.94 107 THR A C 1
ATOM 847 O O . THR A 1 107 ? -14.786 0.609 7.611 1.00 94.94 107 THR A O 1
ATOM 850 N N . LEU A 1 108 ? -16.868 1.014 6.878 1.00 93.62 108 LEU A N 1
ATOM 851 C CA . LEU A 1 108 ? -17.556 0.673 8.126 1.00 93.62 108 LEU A CA 1
ATOM 852 C C . LEU A 1 108 ? -17.316 -0.775 8.558 1.00 93.62 108 LEU A C 1
ATOM 854 O O . LEU A 1 108 ? -17.069 -1.004 9.735 1.00 93.62 108 LEU A O 1
ATOM 858 N N . ILE A 1 109 ? -17.338 -1.734 7.628 1.00 93.62 109 ILE A N 1
ATOM 859 C CA . ILE A 1 109 ? -17.017 -3.140 7.919 1.00 93.62 109 ILE A CA 1
ATOM 860 C C . ILE A 1 109 ? -15.608 -3.235 8.516 1.00 93.62 109 ILE A C 1
ATOM 862 O O . ILE A 1 109 ? -15.425 -3.798 9.591 1.00 93.62 109 ILE A O 1
ATOM 866 N N . LEU A 1 110 ? -14.615 -2.612 7.872 1.00 94.44 110 LEU A N 1
ATOM 867 C CA . LEU A 1 110 ? -13.237 -2.607 8.374 1.00 94.44 110 LEU A CA 1
ATOM 868 C C . LEU A 1 110 ? -13.094 -1.881 9.719 1.00 94.44 110 LEU A C 1
ATOM 870 O O . LEU A 1 110 ? -12.304 -2.311 10.553 1.00 94.44 110 LEU A O 1
ATOM 874 N N . MET A 1 111 ? -13.839 -0.794 9.935 1.00 94.69 111 MET A N 1
ATOM 875 C CA . MET A 1 111 ? -13.847 -0.073 11.211 1.00 94.69 111 MET A CA 1
ATOM 876 C C . MET A 1 111 ? -14.414 -0.948 12.331 1.00 94.69 111 MET A C 1
ATOM 878 O O . MET A 1 111 ? -13.754 -1.096 13.351 1.00 94.69 111 MET A O 1
ATOM 882 N N . LYS A 1 112 ? -15.566 -1.597 12.112 1.00 93.12 112 LYS A N 1
ATOM 883 C CA . LYS A 1 112 ? -16.205 -2.487 13.095 1.00 93.12 112 LYS A CA 1
ATOM 884 C C . LYS A 1 112 ? -15.291 -3.631 13.539 1.00 93.12 112 LYS A C 1
ATOM 886 O O . LYS A 1 112 ? -15.324 -4.012 14.699 1.00 93.12 112 LYS A O 1
ATOM 891 N N . HIS A 1 113 ? -14.458 -4.155 12.639 1.00 93.88 113 HIS A N 1
ATOM 892 C CA . HIS A 1 113 ? -13.495 -5.206 12.979 1.00 93.88 113 HIS A CA 1
ATOM 893 C C . HIS A 1 113 ? -12.286 -4.722 13.794 1.00 93.88 113 HIS A C 1
ATOM 895 O O . HIS A 1 113 ? -11.630 -5.544 14.424 1.00 93.88 113 HIS A O 1
ATOM 901 N N . LEU A 1 114 ? -11.943 -3.431 13.740 1.00 95.00 114 LEU A N 1
ATOM 902 C CA . LEU A 1 114 ? -10.708 -2.890 14.329 1.00 95.00 114 LEU A CA 1
ATOM 903 C C . LEU A 1 114 ? -10.937 -1.882 15.462 1.00 95.00 114 LEU A C 1
ATOM 905 O O . LEU A 1 114 ? -9.965 -1.456 16.089 1.00 95.00 114 LEU A O 1
ATOM 909 N N . GLN A 1 115 ? -12.179 -1.461 15.687 1.00 94.88 115 GLN A N 1
ATOM 910 C CA . GLN A 1 115 ? -12.548 -0.558 16.771 1.00 94.88 115 GLN A CA 1
ATOM 911 C C . GLN A 1 115 ? -12.357 -1.246 18.125 1.00 94.88 115 GLN A C 1
ATOM 913 O O . GLN A 1 115 ? -12.653 -2.431 18.270 1.00 94.88 115 GLN A O 1
ATOM 918 N N . LYS A 1 116 ? -11.856 -0.500 19.114 1.00 91.44 116 LYS A N 1
ATOM 919 C CA . LYS A 1 116 ? -11.756 -1.000 20.497 1.00 91.44 116 LYS A CA 1
ATOM 920 C C . LYS A 1 116 ? -13.086 -0.862 21.239 1.00 91.44 116 LYS A C 1
ATOM 922 O O . LYS A 1 116 ? -13.458 -1.735 22.010 1.00 91.44 116 LYS A O 1
ATOM 927 N N . GLU A 1 117 ? -13.798 0.224 20.961 1.00 93.56 117 GLU A N 1
ATOM 928 C CA . GLU A 1 117 ? -15.067 0.602 21.582 1.00 93.56 117 GLU A CA 1
ATOM 929 C C . GLU A 1 117 ? -16.142 0.815 20.504 1.00 93.56 117 GLU A C 1
ATOM 931 O O . GLU A 1 117 ? -15.805 1.087 19.346 1.00 93.56 117 GLU A O 1
ATOM 936 N N . PRO A 1 118 ? -17.443 0.733 20.842 1.00 90.56 118 PRO A N 1
ATOM 937 C CA . PRO A 1 118 ? -18.532 0.837 19.864 1.00 90.56 118 PRO A CA 1
ATOM 938 C C . PRO A 1 118 ? -18.581 2.170 19.095 1.00 90.56 118 PRO A C 1
ATOM 940 O O . PRO A 1 118 ? -19.060 2.197 17.960 1.00 90.56 118 PRO A O 1
ATOM 943 N N . PHE A 1 119 ? -18.067 3.258 19.675 1.00 90.12 119 PHE A N 1
ATOM 944 C CA . PHE A 1 119 ? -18.036 4.594 19.062 1.00 90.12 119 PHE A CA 1
ATOM 945 C C . PHE A 1 119 ? -16.618 5.069 18.712 1.00 90.12 119 PHE A C 1
ATOM 947 O O . PHE A 1 119 ? -16.406 6.243 18.399 1.00 90.12 119 PHE A O 1
ATOM 954 N N . ASP A 1 120 ? -15.638 4.163 18.724 1.00 93.56 120 ASP A N 1
ATOM 955 C CA . ASP A 1 120 ? -14.255 4.499 18.408 1.00 93.56 120 ASP A CA 1
ATOM 956 C C . ASP A 1 120 ? -14.085 4.790 16.909 1.00 93.56 120 ASP A C 1
ATOM 958 O O . ASP A 1 120 ? -14.113 3.917 16.040 1.00 93.56 120 ASP A O 1
ATOM 962 N N . THR A 1 121 ? -13.885 6.068 16.606 1.00 91.75 121 THR A N 1
ATOM 963 C CA . THR A 1 121 ? -13.611 6.568 15.252 1.00 91.75 121 THR A CA 1
ATOM 964 C C . THR A 1 121 ? -12.162 7.022 15.076 1.00 91.75 121 THR A C 1
ATOM 966 O O . THR A 1 121 ? -11.703 7.227 13.946 1.00 91.75 121 THR A O 1
ATOM 969 N N . GLY A 1 122 ? -11.444 7.202 16.187 1.00 92.00 122 GLY A N 1
ATOM 970 C CA . GLY A 1 122 ? -10.195 7.951 16.260 1.00 92.00 122 GLY A CA 1
ATOM 971 C C . GLY A 1 122 ? -8.960 7.098 16.508 1.00 92.00 122 GLY A C 1
ATOM 972 O O . GLY A 1 122 ? -7.852 7.596 16.304 1.00 92.00 122 GLY A O 1
ATOM 973 N N . SER A 1 123 ? -9.097 5.834 16.905 1.00 95.25 123 SER A N 1
ATOM 974 C CA . SER A 1 123 ? -7.938 4.992 17.185 1.00 95.25 123 SER A CA 1
ATOM 975 C C . SER A 1 123 ? -7.073 4.737 15.945 1.00 95.25 123 SER A C 1
ATOM 977 O O . SER A 1 123 ? -7.532 4.723 14.797 1.00 95.25 123 SER A O 1
ATOM 979 N N . TYR A 1 124 ? -5.772 4.524 16.161 1.00 95.88 124 TYR A N 1
ATOM 980 C CA . TYR A 1 124 ? -4.827 4.254 15.073 1.00 95.88 124 TYR A CA 1
ATOM 981 C C . TYR A 1 124 ? -5.246 3.079 14.160 1.00 95.88 124 TYR A C 1
ATOM 983 O O . TYR A 1 124 ? -5.103 3.228 12.943 1.00 95.88 124 TYR A O 1
ATOM 991 N N . PRO A 1 125 ? -5.794 1.954 14.670 1.00 96.19 125 PRO A N 1
ATOM 992 C CA . PRO A 1 125 ? -6.301 0.858 13.834 1.00 96.19 125 PRO A CA 1
ATOM 993 C C . PRO A 1 125 ? -7.450 1.285 12.917 1.00 96.19 125 PRO A C 1
ATOM 995 O O . PRO A 1 125 ? -7.411 1.034 11.710 1.00 96.19 125 PRO A O 1
ATOM 998 N N . VAL A 1 126 ? -8.433 2.002 13.467 1.00 97.00 126 VAL A N 1
ATOM 999 C CA . VAL A 1 126 ? -9.610 2.498 12.740 1.00 97.00 126 VAL A CA 1
ATOM 1000 C C . VAL A 1 126 ? -9.202 3.516 11.673 1.00 97.00 126 VAL A C 1
ATOM 1002 O O . VAL A 1 126 ? -9.624 3.427 10.512 1.00 97.00 126 VAL A O 1
ATOM 1005 N N . GLN A 1 127 ? -8.297 4.439 12.011 1.00 96.56 127 GLN A N 1
ATOM 1006 C CA . GLN A 1 127 ? -7.727 5.380 11.045 1.00 96.56 127 GLN A CA 1
ATOM 1007 C C . GLN A 1 127 ? -6.969 4.659 9.918 1.00 96.56 127 GLN A C 1
ATOM 1009 O O . GLN A 1 127 ? -7.061 5.059 8.750 1.00 96.56 127 GLN A O 1
ATOM 1014 N N . LEU A 1 128 ? -6.224 3.597 10.246 1.00 96.44 128 LEU A N 1
ATOM 1015 C CA . LEU A 1 128 ? -5.460 2.806 9.284 1.00 96.44 128 LEU A CA 1
ATOM 1016 C C . LEU A 1 128 ? -6.378 2.061 8.303 1.00 96.44 128 LEU A C 1
ATOM 1018 O O . LEU A 1 128 ? -6.119 2.099 7.094 1.00 96.44 128 LEU A O 1
ATOM 1022 N N . ALA A 1 129 ? -7.474 1.467 8.786 1.00 97.00 129 ALA A N 1
ATOM 1023 C CA . ALA A 1 129 ? -8.525 0.887 7.946 1.00 97.00 129 ALA A CA 1
ATOM 1024 C C . ALA A 1 129 ? -9.132 1.928 7.001 1.00 97.00 129 ALA A C 1
ATOM 1026 O O . ALA A 1 129 ? -9.157 1.723 5.783 1.00 97.00 129 ALA A O 1
ATOM 1027 N N . CYS A 1 130 ? -9.534 3.081 7.545 1.00 96.88 130 CYS A N 1
ATOM 1028 C CA . CYS A 1 130 ? -10.093 4.178 6.766 1.00 96.88 130 CYS A CA 1
ATOM 1029 C C . CYS A 1 130 ? -9.165 4.581 5.620 1.00 96.88 130 CYS A C 1
ATOM 1031 O O . CYS A 1 130 ? -9.569 4.579 4.460 1.00 96.88 130 CYS A O 1
ATOM 1033 N N . VAL A 1 131 ? -7.909 4.923 5.921 1.00 97.19 131 VAL A N 1
ATOM 1034 C CA . VAL A 1 131 ? -6.935 5.364 4.911 1.00 97.19 131 VAL A CA 1
ATOM 1035 C C . VAL A 1 131 ? -6.665 4.268 3.878 1.00 97.19 131 VAL A C 1
ATOM 1037 O O . VAL A 1 131 ? -6.569 4.573 2.687 1.00 97.19 131 VAL A O 1
ATOM 1040 N N . SER A 1 132 ? -6.589 3.008 4.306 1.00 96.88 132 SER A N 1
ATOM 1041 C CA . SER A 1 132 ? -6.343 1.874 3.413 1.00 96.88 132 SER A CA 1
ATOM 1042 C C . SER A 1 132 ? -7.469 1.699 2.395 1.00 96.88 132 SER A C 1
ATOM 1044 O O . SER A 1 132 ? -7.184 1.647 1.199 1.00 96.88 132 SER A O 1
ATOM 1046 N N . GLU A 1 133 ? -8.736 1.748 2.812 1.00 96.75 133 GLU A N 1
ATOM 1047 C CA . GLU A 1 133 ? -9.868 1.664 1.877 1.00 96.75 133 GLU A CA 1
ATOM 1048 C C . GLU A 1 133 ? -9.903 2.855 0.901 1.00 96.75 133 GLU A C 1
ATOM 1050 O O . GLU A 1 133 ? -10.197 2.693 -0.288 1.00 96.75 133 GLU A O 1
ATOM 1055 N N . LYS A 1 134 ? -9.513 4.064 1.343 1.00 97.06 134 LYS A N 1
ATOM 1056 C CA . LYS A 1 134 ? -9.367 5.219 0.431 1.00 97.06 134 LYS A CA 1
ATOM 1057 C C . LYS A 1 134 ? -8.294 4.975 -0.634 1.00 97.06 134 LYS A C 1
ATOM 1059 O O . LYS A 1 134 ? -8.518 5.328 -1.792 1.00 97.06 134 LYS A O 1
ATOM 1064 N N . ILE A 1 135 ? -7.155 4.388 -0.258 1.00 97.12 135 ILE A N 1
ATOM 1065 C CA . ILE A 1 135 ? -6.059 4.061 -1.183 1.00 97.12 135 ILE A CA 1
ATOM 1066 C C . ILE A 1 135 ? -6.514 3.015 -2.202 1.00 97.12 135 ILE A C 1
ATOM 1068 O O . ILE A 1 135 ? -6.294 3.213 -3.395 1.00 97.12 135 ILE A O 1
ATOM 1072 N N . LEU A 1 136 ? -7.186 1.947 -1.763 1.00 96.31 136 LEU A N 1
ATOM 1073 C CA . LEU A 1 136 ? -7.692 0.903 -2.660 1.00 96.31 136 LEU A CA 1
ATOM 1074 C C . LEU A 1 136 ? -8.702 1.471 -3.666 1.00 96.31 136 LEU A C 1
ATOM 1076 O O . LEU A 1 136 ? -8.631 1.172 -4.857 1.00 96.31 136 LEU A O 1
ATOM 1080 N N . ASN A 1 137 ? -9.591 2.363 -3.221 1.00 96.06 137 ASN A N 1
ATOM 1081 C CA . ASN A 1 137 ? -10.539 3.018 -4.116 1.00 96.06 137 ASN A CA 1
ATOM 1082 C C . ASN A 1 137 ? -9.849 3.920 -5.158 1.00 96.06 137 ASN A C 1
ATOM 1084 O O . ASN A 1 137 ? -10.177 3.867 -6.341 1.00 96.06 137 ASN A O 1
ATOM 1088 N N . LEU A 1 138 ? -8.859 4.722 -4.742 1.00 96.19 138 LEU A N 1
ATOM 1089 C CA . LEU A 1 138 ? -8.070 5.539 -5.673 1.00 96.19 138 LEU A CA 1
ATOM 1090 C C . LEU A 1 138 ? -7.246 4.686 -6.636 1.00 96.19 138 LEU A C 1
ATOM 1092 O O . LEU A 1 138 ? -7.088 5.059 -7.795 1.00 96.19 138 LEU A O 1
ATOM 1096 N N . ARG A 1 139 ? -6.740 3.536 -6.182 1.00 96.38 139 ARG A N 1
ATOM 1097 C CA . ARG A 1 139 ? -6.013 2.605 -7.042 1.00 96.38 139 ARG A CA 1
ATOM 1098 C C . ARG A 1 139 ? -6.914 2.069 -8.153 1.00 96.38 139 ARG A C 1
ATOM 1100 O O . ARG A 1 139 ? -6.490 2.095 -9.302 1.00 96.38 139 ARG A O 1
ATOM 1107 N N . ALA A 1 140 ? -8.142 1.655 -7.835 1.00 95.88 140 ALA A N 1
ATOM 1108 C CA . ALA A 1 140 ? -9.111 1.205 -8.838 1.00 95.88 140 ALA A CA 1
ATOM 1109 C C . ALA A 1 140 ? -9.436 2.306 -9.861 1.00 95.88 140 ALA A C 1
ATOM 1111 O O . ALA A 1 140 ? -9.437 2.045 -11.062 1.00 95.88 140 ALA A O 1
ATOM 1112 N N . HIS A 1 141 ? -9.622 3.547 -9.393 1.00 95.25 141 HIS A N 1
ATOM 1113 C CA . HIS A 1 141 ? -9.811 4.715 -10.261 1.00 95.25 141 HIS A CA 1
ATOM 1114 C C . HIS A 1 141 ? -8.628 4.925 -11.212 1.00 95.25 141 HIS A C 1
ATOM 1116 O O . HIS A 1 141 ? -8.816 5.043 -12.416 1.00 95.25 141 HIS A O 1
ATOM 1122 N N . LEU A 1 142 ? -7.399 4.910 -10.690 1.00 95.31 142 LEU A N 1
ATOM 1123 C CA . LEU A 1 142 ? -6.181 5.162 -11.468 1.00 95.31 142 LEU A CA 1
ATOM 1124 C C . LEU A 1 142 ? -5.828 4.051 -12.464 1.00 95.31 142 LEU A C 1
ATOM 1126 O O . LEU A 1 142 ? -5.097 4.314 -13.415 1.00 95.31 142 LEU A O 1
ATOM 1130 N N . ILE A 1 143 ? -6.304 2.820 -12.254 1.00 94.44 143 ILE A N 1
ATOM 1131 C CA . ILE A 1 143 ? -6.152 1.746 -13.247 1.00 94.44 143 ILE A CA 1
ATOM 1132 C C . ILE A 1 143 ? -7.013 2.049 -14.483 1.00 94.44 143 ILE A C 1
ATOM 1134 O O . ILE A 1 143 ? -6.547 1.840 -15.600 1.00 94.44 143 ILE A O 1
ATOM 1138 N N . ARG A 1 144 ? -8.227 2.587 -14.288 1.00 94.88 144 ARG A N 1
ATOM 1139 C CA . ARG A 1 144 ? -9.138 2.993 -15.375 1.00 94.88 144 ARG A CA 1
ATOM 1140 C C . ARG A 1 144 ? -8.730 4.326 -16.009 1.00 94.88 144 ARG A C 1
ATOM 1142 O O . ARG A 1 144 ? -8.758 4.459 -17.224 1.00 94.88 144 ARG A O 1
ATOM 1149 N N . HIS A 1 145 ? -8.301 5.283 -15.187 1.00 95.75 145 HIS A N 1
ATOM 1150 C CA . HIS A 1 145 ? -7.919 6.637 -15.594 1.00 95.75 145 HIS A CA 1
ATOM 1151 C C . HIS A 1 145 ? -6.458 6.928 -15.208 1.00 95.75 145 HIS A C 1
ATOM 1153 O O . HIS A 1 145 ? -6.176 7.604 -14.212 1.00 95.75 145 HIS A O 1
ATOM 1159 N N . PRO A 1 146 ? -5.483 6.405 -15.975 1.00 91.44 146 PRO A N 1
ATOM 1160 C CA . PRO A 1 146 ? -4.067 6.520 -15.640 1.00 91.44 146 PRO A CA 1
ATOM 1161 C C . PRO A 1 146 ? -3.501 7.929 -15.848 1.00 91.44 146 PRO A C 1
ATOM 1163 O O . PRO A 1 146 ? -2.385 8.198 -15.406 1.00 91.44 146 PRO A O 1
ATOM 1166 N N . THR A 1 147 ? -4.216 8.834 -16.512 1.00 93.62 147 THR A N 1
ATOM 1167 C CA . THR A 1 147 ? -3.786 10.213 -16.796 1.00 93.62 147 THR A CA 1
ATOM 1168 C C . THR A 1 147 ? -4.067 11.189 -15.649 1.00 93.62 147 THR A C 1
ATOM 1170 O O . THR A 1 147 ? -3.45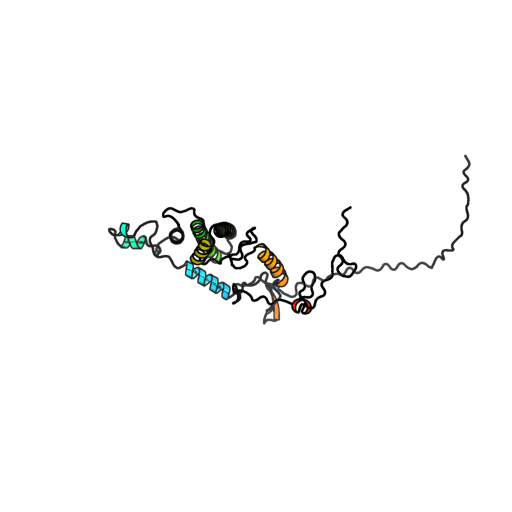6 12.255 -15.603 1.00 93.62 147 THR A O 1
ATOM 1173 N N . ASP A 1 148 ? -4.880 10.805 -14.660 1.00 96.44 148 ASP A N 1
ATOM 1174 C CA . ASP A 1 148 ? -5.320 11.690 -13.574 1.00 96.44 148 ASP A CA 1
ATOM 1175 C C . ASP A 1 148 ? -4.225 11.964 -12.532 1.00 96.44 148 ASP A C 1
ATOM 1177 O O . ASP A 1 148 ? -4.132 11.336 -11.469 1.00 96.44 148 ASP A O 1
ATOM 1181 N N . ASN A 1 149 ? -3.384 12.957 -12.811 1.00 94.62 149 ASN A N 1
ATOM 1182 C CA . ASN A 1 149 ? -2.239 13.295 -11.965 1.00 94.62 149 ASN A CA 1
ATOM 1183 C C . ASN A 1 149 ? -2.646 13.822 -10.577 1.00 94.62 149 ASN A C 1
ATOM 1185 O O . ASN A 1 149 ? -1.999 13.487 -9.581 1.00 94.62 149 ASN A O 1
ATOM 1189 N N . CYS A 1 150 ? -3.764 14.547 -10.470 1.00 96.19 150 CYS A N 1
ATOM 1190 C CA . CYS A 1 150 ? -4.309 15.004 -9.186 1.00 96.19 150 CYS A CA 1
ATOM 1191 C C . CYS A 1 150 ? -4.641 13.825 -8.255 1.00 96.19 150 CYS A C 1
ATOM 1193 O O . CYS A 1 150 ? -4.307 13.841 -7.067 1.00 96.19 150 CYS A O 1
ATOM 1195 N N . ARG A 1 151 ? -5.235 12.753 -8.799 1.00 95.00 151 ARG A N 1
ATOM 1196 C CA . ARG A 1 151 ? -5.572 11.536 -8.043 1.00 95.00 151 ARG A CA 1
ATOM 1197 C C . ARG A 1 151 ? -4.324 10.744 -7.651 1.00 95.00 151 ARG A C 1
ATOM 1199 O O . ARG A 1 151 ? -4.271 10.238 -6.530 1.00 95.00 151 ARG A O 1
ATOM 1206 N N . LYS A 1 152 ? -3.291 10.704 -8.503 1.00 93.81 152 LYS A N 1
ATOM 1207 C CA . LYS A 1 152 ? -1.978 10.125 -8.148 1.00 93.81 152 LYS A CA 1
ATOM 1208 C C . LYS A 1 152 ? -1.336 10.862 -6.976 1.00 93.81 152 LYS A C 1
ATOM 1210 O O . LYS A 1 152 ? -0.880 10.214 -6.036 1.00 93.81 152 LYS A O 1
ATOM 1215 N N . ARG A 1 153 ? -1.350 12.202 -6.995 1.00 94.12 153 ARG A N 1
ATOM 1216 C CA . ARG A 1 153 ? -0.837 13.032 -5.892 1.00 94.12 153 ARG A CA 1
ATOM 1217 C C . ARG A 1 153 ? -1.605 12.766 -4.597 1.00 94.12 153 ARG A C 1
ATOM 1219 O O . ARG A 1 153 ? -0.985 12.521 -3.565 1.00 94.12 153 ARG A O 1
ATOM 1226 N N . ALA A 1 154 ? -2.937 12.734 -4.656 1.00 96.25 154 ALA A N 1
ATOM 1227 C CA . ALA A 1 154 ? -3.772 12.407 -3.500 1.00 96.25 154 ALA A CA 1
ATOM 1228 C C . ALA A 1 154 ? -3.463 11.006 -2.936 1.00 96.25 154 ALA A C 1
ATOM 1230 O O . ALA A 1 154 ? -3.341 10.838 -1.723 1.00 96.25 154 ALA A O 1
ATOM 1231 N N . MET A 1 155 ? -3.273 10.007 -3.806 1.00 96.25 155 MET A N 1
ATOM 1232 C CA . MET A 1 155 ? -2.888 8.655 -3.396 1.00 96.25 155 MET A CA 1
ATOM 1233 C C . MET A 1 155 ? -1.509 8.634 -2.720 1.00 96.25 155 MET A C 1
ATOM 1235 O O . MET A 1 155 ? -1.358 7.990 -1.685 1.00 96.25 155 MET A O 1
ATOM 1239 N N . ALA A 1 156 ? -0.525 9.369 -3.248 1.00 94.38 156 ALA A N 1
ATOM 1240 C CA . ALA A 1 156 ? 0.804 9.478 -2.645 1.00 94.38 156 ALA A CA 1
ATOM 1241 C C . ALA A 1 156 ? 0.754 10.091 -1.233 1.00 94.38 156 ALA A C 1
ATOM 1243 O O . ALA A 1 156 ? 1.369 9.564 -0.308 1.00 94.38 156 ALA A O 1
ATOM 1244 N N . ILE A 1 157 ? -0.043 11.147 -1.033 1.00 94.56 157 ILE A N 1
ATOM 1245 C CA . ILE A 1 157 ? -0.249 11.761 0.289 1.00 94.56 157 ILE A CA 1
ATOM 1246 C C 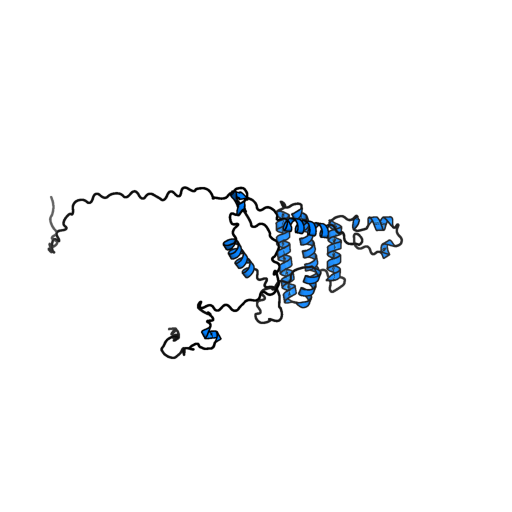. ILE A 1 157 ? -0.883 10.758 1.264 1.00 94.56 157 ILE A C 1
ATOM 1248 O O . ILE A 1 157 ? -0.441 10.640 2.410 1.00 94.56 157 ILE A O 1
ATOM 1252 N N . LEU A 1 158 ? -1.889 9.998 0.819 1.00 95.62 158 LEU A N 1
ATOM 1253 C CA . LEU A 1 158 ? -2.526 8.973 1.649 1.00 95.62 158 LEU A CA 1
ATOM 1254 C C . LEU A 1 158 ? -1.570 7.832 2.008 1.00 95.62 158 LEU A C 1
ATOM 1256 O O . LEU A 1 158 ? -1.602 7.376 3.147 1.00 95.62 158 LEU A O 1
ATOM 1260 N N . LEU A 1 159 ? -0.699 7.403 1.091 1.00 95.25 159 LEU A N 1
ATOM 1261 C CA . LEU A 1 159 ? 0.344 6.411 1.377 1.00 95.25 159 LEU A CA 1
ATOM 1262 C C . LEU A 1 159 ? 1.306 6.912 2.463 1.00 95.25 159 LEU A C 1
ATOM 1264 O O . LEU A 1 159 ? 1.591 6.177 3.409 1.00 95.25 159 LEU A O 1
ATOM 1268 N N . SER A 1 160 ? 1.733 8.175 2.387 1.00 92.75 160 SER A N 1
ATOM 1269 C CA . SER A 1 160 ? 2.565 8.806 3.419 1.00 92.75 160 SER A CA 1
ATOM 1270 C C . SER A 1 160 ? 1.843 8.907 4.765 1.00 92.75 160 SER A C 1
ATOM 1272 O O . SER A 1 160 ? 2.428 8.596 5.803 1.00 92.75 160 SER A O 1
ATOM 1274 N N . ARG A 1 161 ? 0.556 9.287 4.772 1.00 95.56 161 ARG A N 1
ATOM 1275 C CA . ARG A 1 161 ? -0.271 9.312 5.992 1.00 95.56 161 ARG A CA 1
ATOM 1276 C C . ARG A 1 161 ? -0.420 7.915 6.595 1.00 95.56 161 ARG A C 1
ATOM 1278 O O . ARG A 1 161 ? -0.235 7.759 7.798 1.00 95.56 161 ARG A O 1
ATOM 1285 N N . ARG A 1 162 ? -0.691 6.902 5.766 1.00 96.06 162 ARG A N 1
ATOM 1286 C CA . ARG A 1 162 ? -0.773 5.495 6.181 1.00 96.06 162 ARG A CA 1
ATOM 1287 C C . ARG A 1 162 ? 0.519 5.050 6.859 1.00 96.06 162 ARG A C 1
ATOM 1289 O O . ARG A 1 162 ? 0.468 4.460 7.930 1.00 96.06 162 ARG A O 1
ATOM 1296 N N . ASN A 1 163 ? 1.663 5.392 6.268 1.00 92.44 163 ASN A N 1
ATOM 1297 C CA . ASN A 1 163 ? 2.975 5.053 6.808 1.00 92.44 163 ASN A CA 1
ATOM 1298 C C . ASN A 1 163 ? 3.217 5.671 8.197 1.00 92.44 163 ASN A C 1
ATOM 1300 O O . ASN A 1 163 ? 3.715 4.999 9.094 1.00 92.44 163 ASN A O 1
ATOM 1304 N N . LYS A 1 164 ? 2.809 6.932 8.405 1.00 92.00 164 LYS A N 1
ATOM 1305 C CA . LYS A 1 164 ? 2.892 7.597 9.718 1.00 92.00 164 LYS A CA 1
ATOM 1306 C C . LYS A 1 164 ? 2.032 6.897 10.777 1.00 92.00 164 LYS A C 1
ATOM 1308 O O . LYS A 1 164 ? 2.514 6.671 11.882 1.00 92.00 164 LYS A O 1
ATOM 1313 N N . ILE A 1 165 ? 0.796 6.520 10.431 1.00 95.00 165 ILE A N 1
ATOM 1314 C CA . ILE A 1 165 ? -0.112 5.791 11.337 1.00 95.00 165 ILE A CA 1
ATOM 1315 C C . ILE A 1 165 ? 0.472 4.416 11.684 1.00 95.00 165 ILE A C 1
ATOM 1317 O O . ILE A 1 165 ? 0.537 4.058 12.855 1.00 95.00 165 ILE A O 1
ATOM 1321 N N . MET A 1 166 ? 0.965 3.680 10.683 1.00 93.06 166 MET A N 1
ATOM 1322 C CA . MET A 1 166 ? 1.631 2.390 10.887 1.00 93.06 166 MET A CA 1
ATOM 1323 C C . MET A 1 166 ? 2.843 2.512 11.816 1.00 93.06 166 MET A C 1
ATOM 1325 O O . MET A 1 166 ? 2.982 1.701 12.723 1.00 93.06 166 MET A O 1
ATOM 1329 N N . LYS A 1 167 ? 3.683 3.541 11.637 1.00 90.88 167 LYS A N 1
ATOM 1330 C CA . LYS A 1 167 ? 4.832 3.802 12.517 1.00 90.88 167 LYS A CA 1
ATOM 1331 C C . LYS A 1 167 ? 4.395 4.079 13.954 1.00 90.88 167 LYS A C 1
ATOM 1333 O O . LYS A 1 167 ? 5.009 3.576 14.888 1.00 90.88 167 LYS A O 1
ATOM 1338 N N . LYS A 1 168 ? 3.334 4.870 14.139 1.00 91.50 168 LYS A N 1
ATOM 1339 C CA . LYS A 1 168 ? 2.814 5.171 15.477 1.00 91.50 168 LYS A CA 1
ATOM 1340 C C . LYS A 1 168 ? 2.295 3.906 16.162 1.00 91.50 168 LYS A C 1
ATOM 1342 O O . LYS A 1 168 ? 2.679 3.666 17.298 1.00 91.50 168 LYS A O 1
ATOM 1347 N N . LEU A 1 169 ? 1.533 3.081 15.443 1.00 92.44 169 LEU A N 1
ATOM 1348 C CA . LEU A 1 169 ? 1.008 1.810 15.944 1.00 92.44 169 LEU A CA 1
ATOM 1349 C C . LEU A 1 169 ? 2.117 0.805 16.279 1.00 92.44 169 LEU A C 1
ATOM 1351 O O . LEU A 1 169 ? 2.058 0.145 17.306 1.00 92.44 169 LEU A O 1
ATOM 1355 N N . TYR A 1 170 ? 3.152 0.730 15.441 1.00 90.31 170 TYR A N 1
ATOM 1356 C CA . TYR A 1 170 ? 4.332 -0.104 15.678 1.00 90.31 170 TYR A CA 1
ATOM 1357 C C . TYR A 1 170 ? 5.072 0.277 16.972 1.00 90.31 170 TYR A C 1
ATOM 1359 O O . TYR A 1 170 ? 5.571 -0.595 17.688 1.00 90.31 170 TYR A O 1
ATOM 1367 N N . ASN A 1 171 ? 5.145 1.578 17.268 1.00 88.06 171 ASN A N 1
ATOM 1368 C CA . ASN A 1 171 ? 5.811 2.088 18.463 1.00 88.06 171 ASN A CA 1
ATOM 1369 C C . ASN A 1 171 ? 4.990 1.863 19.735 1.00 88.06 171 ASN A C 1
ATOM 1371 O O . ASN A 1 171 ? 5.588 1.592 20.769 1.00 88.06 171 ASN A O 1
ATOM 1375 N N . THR A 1 172 ? 3.662 1.993 19.662 1.00 90.75 172 THR A N 1
ATOM 1376 C CA . THR A 1 172 ? 2.783 1.808 20.823 1.00 90.75 172 THR A CA 1
ATOM 1377 C C . THR A 1 172 ? 2.549 0.325 21.107 1.00 90.75 172 THR A C 1
ATOM 1379 O O . THR A 1 172 ? 2.992 -0.161 22.136 1.00 90.75 172 THR A O 1
ATOM 1382 N N . ASP A 1 173 ? 1.957 -0.411 20.157 1.00 91.31 173 ASP A N 1
ATOM 1383 C CA . ASP A 1 173 ? 1.454 -1.774 20.364 1.00 91.31 173 ASP A CA 1
ATOM 1384 C C . ASP A 1 173 ? 1.825 -2.678 19.178 1.00 91.31 173 ASP A C 1
ATOM 1386 O O . ASP A 1 173 ? 1.120 -2.760 18.167 1.00 91.31 173 ASP A O 1
ATOM 1390 N N . PHE A 1 174 ? 2.942 -3.399 19.291 1.00 90.00 174 PHE A N 1
ATOM 1391 C CA . PHE A 1 174 ? 3.461 -4.200 18.176 1.00 90.00 174 PHE A CA 1
ATOM 1392 C C . PHE A 1 174 ? 2.567 -5.396 17.803 1.00 90.00 174 PHE A C 1
ATOM 1394 O O . PHE A 1 174 ? 2.363 -5.664 16.619 1.00 90.00 174 PHE A O 1
ATOM 1401 N N . GLN A 1 175 ? 1.999 -6.096 18.788 1.00 91.81 175 GLN A N 1
ATOM 1402 C CA . GLN A 1 175 ? 1.091 -7.224 18.533 1.00 91.81 175 GLN A CA 1
ATOM 1403 C C . GLN A 1 175 ? -0.162 -6.762 17.781 1.00 91.81 175 GLN A C 1
ATOM 1405 O O . GLN A 1 175 ? -0.567 -7.358 16.781 1.00 91.81 175 GLN A O 1
ATOM 1410 N N . LEU A 1 176 ? -0.729 -5.634 18.211 1.00 93.19 176 LEU A N 1
ATOM 1411 C CA . LEU A 1 176 ? -1.883 -5.033 17.563 1.00 93.19 176 LEU A CA 1
ATOM 1412 C C . LEU A 1 176 ? -1.531 -4.544 16.148 1.00 93.19 176 LEU A C 1
ATOM 1414 O O . LEU A 1 176 ? -2.302 -4.753 15.214 1.00 93.19 176 LEU A O 1
ATOM 1418 N N . TYR A 1 177 ? -0.337 -3.980 15.942 1.00 93.50 177 TYR A N 1
ATOM 1419 C CA . TYR A 1 177 ? 0.170 -3.649 14.609 1.00 93.50 177 TYR A CA 1
ATOM 1420 C C . TYR A 1 177 ? 0.217 -4.867 13.671 1.00 93.50 177 TYR A C 1
ATOM 1422 O O . TYR A 1 177 ? -0.256 -4.779 12.532 1.00 93.50 177 TYR A O 1
ATOM 1430 N N . GLN A 1 178 ? 0.751 -6.002 14.136 1.00 91.69 178 GLN A N 1
ATOM 1431 C CA . GLN A 1 178 ? 0.794 -7.241 13.353 1.00 91.69 178 GLN A CA 1
ATOM 1432 C C . GLN A 1 178 ? -0.615 -7.735 13.004 1.00 91.69 178 GLN A C 1
ATOM 1434 O O . GLN A 1 178 ? -0.877 -8.076 11.847 1.00 91.69 178 GLN A O 1
ATOM 1439 N N . HIS A 1 179 ? -1.530 -7.718 13.978 1.00 94.50 179 HIS A N 1
ATOM 1440 C CA . HIS A 1 179 ? -2.922 -8.107 13.774 1.00 94.50 179 HIS A CA 1
ATOM 1441 C C . HIS A 1 179 ? -3.605 -7.230 12.715 1.00 94.50 179 HIS A C 1
ATOM 1443 O O . HIS A 1 179 ? -4.143 -7.745 11.733 1.00 94.50 179 HIS A O 1
ATOM 1449 N N . VAL A 1 180 ? -3.503 -5.903 12.842 1.00 95.19 180 VAL A N 1
ATOM 1450 C CA . VAL A 1 180 ? -4.101 -4.958 11.885 1.00 95.19 180 VAL A CA 1
ATOM 1451 C C . VAL A 1 180 ? -3.514 -5.133 10.483 1.00 95.19 180 VAL A C 1
ATOM 1453 O O . VAL A 1 180 ? -4.254 -5.109 9.497 1.00 95.19 180 VAL A O 1
ATOM 1456 N N . CYS A 1 181 ? -2.200 -5.345 10.364 1.00 92.94 181 CYS A N 1
ATOM 1457 C CA . CYS A 1 181 ? -1.575 -5.606 9.068 1.00 92.94 181 CYS A CA 1
ATOM 1458 C C . CYS A 1 181 ? -2.110 -6.893 8.427 1.00 92.94 181 CYS A C 1
ATOM 1460 O O . CYS A 1 181 ? -2.413 -6.886 7.234 1.00 92.94 181 CYS A O 1
ATOM 1462 N N . LYS A 1 182 ? -2.303 -7.962 9.210 1.00 92.94 182 LYS A N 1
ATOM 1463 C CA . LYS A 1 182 ? -2.890 -9.222 8.731 1.00 92.94 182 LYS A CA 1
ATOM 1464 C C . LYS A 1 182 ? -4.325 -9.021 8.231 1.00 92.94 182 LYS A C 1
ATOM 1466 O O . LYS A 1 182 ? -4.629 -9.432 7.113 1.00 92.94 182 LYS A O 1
ATOM 1471 N N . VAL A 1 183 ? -5.171 -8.336 9.006 1.00 94.69 183 VAL A N 1
ATOM 1472 C CA . VAL A 1 183 ? -6.574 -8.046 8.645 1.00 94.69 183 VAL A CA 1
ATOM 1473 C C . VAL A 1 183 ? -6.662 -7.221 7.359 1.00 94.69 183 VAL A C 1
ATOM 1475 O O . VAL A 1 183 ? -7.429 -7.545 6.455 1.00 94.69 183 VAL A O 1
ATOM 1478 N N . LEU A 1 184 ? -5.835 -6.180 7.232 1.00 93.88 184 LEU A N 1
ATOM 1479 C CA . LEU A 1 184 ? -5.833 -5.288 6.068 1.00 93.88 184 LEU A CA 1
ATOM 1480 C C . LEU A 1 184 ? -5.015 -5.820 4.878 1.00 93.88 184 LEU A C 1
ATOM 1482 O O . LEU A 1 184 ? -4.864 -5.106 3.884 1.00 93.88 184 LEU A O 1
ATOM 1486 N N . LYS A 1 185 ? -4.469 -7.043 4.969 1.00 92.31 185 LYS A N 1
ATOM 1487 C CA . LYS A 1 185 ? -3.553 -7.642 3.979 1.00 92.31 185 LYS A CA 1
ATOM 1488 C C . LYS A 1 185 ? -2.371 -6.722 3.634 1.00 92.31 185 LYS A C 1
ATOM 1490 O O . LYS A 1 185 ? -1.915 -6.649 2.492 1.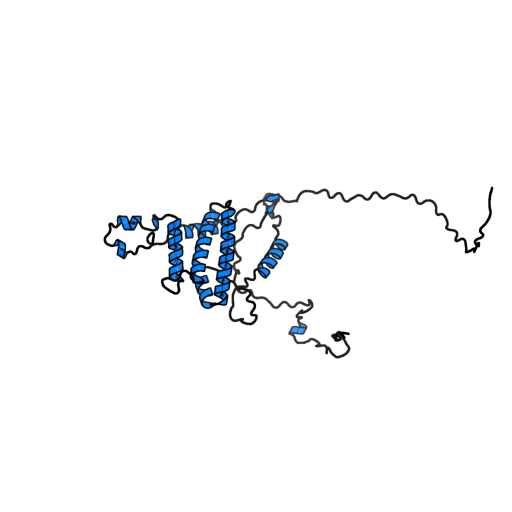00 92.31 185 LYS A O 1
ATOM 1495 N N . LEU A 1 186 ? -1.886 -5.980 4.627 1.00 90.06 186 LEU A N 1
ATOM 1496 C CA . LEU A 1 186 ? -0.718 -5.119 4.516 1.00 90.06 186 LEU A CA 1
ATOM 1497 C C . LEU A 1 186 ? 0.531 -5.885 4.935 1.00 90.06 186 LEU A C 1
ATOM 1499 O O . LEU A 1 186 ? 0.527 -6.684 5.868 1.00 90.06 186 LEU A O 1
ATOM 1503 N N . LYS A 1 187 ? 1.638 -5.592 4.259 1.00 85.00 187 LYS A N 1
ATOM 1504 C CA . LYS A 1 187 ? 2.940 -6.123 4.645 1.00 85.00 187 LYS A CA 1
ATOM 1505 C C . LYS A 1 187 ? 3.443 -5.407 5.901 1.00 85.00 187 LYS A C 1
ATOM 1507 O O . LYS A 1 187 ? 3.472 -4.176 5.927 1.00 85.00 187 LYS A O 1
ATOM 1512 N N . CYS A 1 188 ? 3.901 -6.175 6.887 1.00 83.38 188 CYS A N 1
ATOM 1513 C CA . CYS A 1 188 ? 4.612 -5.637 8.042 1.00 83.38 188 CYS A CA 1
ATOM 1514 C C . CYS A 1 188 ? 5.950 -5.024 7.602 1.00 83.38 188 CYS A C 1
ATOM 1516 O O . CYS A 1 188 ? 6.717 -5.631 6.851 1.00 83.38 188 CYS A O 1
ATOM 1518 N N . VAL A 1 189 ? 6.216 -3.812 8.070 1.00 80.25 189 VAL A N 1
ATOM 1519 C CA . VAL A 1 189 ? 7.404 -3.015 7.762 1.00 80.25 189 VAL A CA 1
ATOM 1520 C C . VAL A 1 189 ? 8.163 -2.808 9.064 1.00 80.25 189 VAL A C 1
ATOM 1522 O O . VAL A 1 189 ? 7.561 -2.410 10.060 1.00 80.25 189 VAL A O 1
ATOM 1525 N N . LEU A 1 190 ? 9.475 -3.047 9.054 1.00 72.19 190 LEU A N 1
ATOM 1526 C CA . LEU A 1 190 ? 10.333 -2.558 10.129 1.00 72.19 190 LEU A CA 1
ATOM 1527 C C . LEU A 1 190 ? 10.532 -1.056 9.992 1.00 72.19 190 LEU A C 1
ATOM 1529 O O . LEU A 1 190 ? 11.032 -0.577 8.973 1.00 72.19 190 LEU A O 1
ATOM 1533 N N . PHE A 1 191 ? 10.156 -0.325 11.034 1.00 74.06 191 PHE A N 1
ATOM 1534 C CA . PHE A 1 191 ? 10.506 1.078 11.168 1.00 74.06 191 PHE A CA 1
ATOM 1535 C C . PHE A 1 191 ? 11.828 1.194 11.923 1.00 74.06 191 PHE A C 1
ATOM 1537 O O . PHE A 1 191 ? 11.978 0.592 12.983 1.00 74.06 191 PHE A O 1
ATOM 1544 N N . SER A 1 192 ? 12.755 2.011 11.415 1.00 63.47 192 SER A N 1
ATOM 1545 C CA . SER A 1 192 ? 13.936 2.452 12.157 1.00 63.47 192 SER A CA 1
ATOM 1546 C C . SER A 1 192 ? 13.480 3.290 13.358 1.00 63.47 192 SER A C 1
ATOM 1548 O O . SER A 1 192 ? 13.223 4.497 13.246 1.00 63.47 192 SER A O 1
ATOM 1550 N N . VAL A 1 193 ? 13.268 2.636 14.494 1.00 59.00 193 VAL A N 1
ATOM 1551 C CA . VAL A 1 193 ? 13.039 3.306 15.773 1.00 59.00 193 VAL A CA 1
ATOM 1552 C C . VAL A 1 193 ? 14.418 3.643 16.340 1.00 59.00 193 VAL A C 1
ATOM 1554 O O . VAL A 1 193 ? 15.277 2.762 16.341 1.00 59.00 193 VAL A O 1
ATOM 1557 N N . PRO A 1 194 ? 14.672 4.886 16.784 1.00 51.47 194 PRO A N 1
ATOM 1558 C CA . PRO A 1 194 ? 15.905 5.245 17.476 1.00 51.47 194 PRO A CA 1
ATOM 1559 C C . PRO A 1 194 ? 15.878 4.672 18.901 1.00 51.47 194 PRO A C 1
ATOM 1561 O O . PRO A 1 194 ? 15.823 5.408 19.875 1.00 51.47 194 PRO A O 1
ATOM 1564 N N . ASP A 1 195 ? 15.843 3.348 19.004 1.00 45.91 195 ASP A N 1
ATOM 1565 C CA . ASP A 1 195 ? 16.075 2.619 20.241 1.00 45.91 195 ASP A CA 1
ATOM 1566 C C . ASP A 1 195 ? 16.703 1.267 19.879 1.00 45.91 195 ASP A C 1
ATOM 1568 O O . ASP A 1 195 ? 16.060 0.353 19.356 1.00 45.91 195 ASP A O 1
ATOM 1572 N N . SER A 1 196 ? 18.023 1.196 20.024 1.00 43.91 196 SER A N 1
ATOM 1573 C CA . SER A 1 196 ? 18.911 0.231 19.371 1.00 43.91 196 SER A CA 1
ATOM 1574 C C . SER A 1 196 ? 18.970 -1.152 20.037 1.00 43.91 196 SER A C 1
ATOM 1576 O O . SER A 1 196 ? 19.893 -1.913 19.755 1.00 43.91 196 SER A O 1
ATOM 1578 N N . ARG A 1 197 ? 18.016 -1.519 20.909 1.00 48.75 197 ARG A N 1
ATOM 1579 C CA . ARG A 1 197 ? 18.157 -2.718 21.769 1.00 48.75 197 ARG A CA 1
ATOM 1580 C C . ARG A 1 197 ? 17.067 -3.793 21.677 1.00 48.75 197 ARG A C 1
ATOM 1582 O O . ARG A 1 197 ? 17.293 -4.899 22.156 1.00 48.75 197 ARG A O 1
ATOM 1589 N N . ASN A 1 198 ? 15.929 -3.566 21.018 1.00 52.19 198 ASN A N 1
ATOM 1590 C CA . ASN A 1 198 ? 14.844 -4.565 20.989 1.00 52.19 198 ASN A CA 1
ATOM 1591 C C . ASN A 1 198 ? 14.892 -5.503 19.768 1.00 52.19 198 ASN A C 1
ATOM 1593 O O . ASN A 1 198 ? 14.161 -5.324 18.794 1.00 52.19 198 ASN A O 1
ATOM 1597 N N . ARG A 1 199 ? 15.721 -6.555 19.849 1.00 53.06 199 ARG A N 1
ATOM 1598 C CA . ARG A 1 199 ? 15.857 -7.605 18.812 1.00 53.06 199 ARG A CA 1
ATOM 1599 C C . ARG A 1 199 ? 14.625 -8.522 18.683 1.00 53.06 199 ARG A C 1
ATOM 1601 O O . ARG A 1 199 ? 14.494 -9.227 17.688 1.00 53.06 199 ARG A O 1
ATOM 1608 N N . SER A 1 200 ? 13.716 -8.495 19.660 1.00 57.00 200 SER A N 1
ATOM 1609 C CA . SER A 1 200 ? 12.474 -9.286 19.699 1.00 57.00 200 SER A CA 1
ATOM 1610 C C . SER A 1 200 ? 11.426 -8.846 18.667 1.00 57.00 200 SER A C 1
ATOM 1612 O O . SER A 1 200 ? 10.574 -9.638 18.268 1.00 57.00 200 SER A O 1
ATOM 1614 N N . LYS A 1 201 ? 11.494 -7.597 18.184 1.00 55.59 201 LYS A N 1
ATOM 1615 C CA . LYS A 1 201 ? 10.607 -7.071 17.136 1.00 55.59 201 LYS A CA 1
ATOM 1616 C C . LYS A 1 201 ? 11.170 -7.418 15.752 1.00 55.59 201 LYS A C 1
ATOM 1618 O O . LYS A 1 201 ? 11.664 -6.556 15.032 1.00 55.59 201 LYS A O 1
ATOM 1623 N N . ALA A 1 202 ? 11.129 -8.698 15.385 1.00 52.00 202 ALA A N 1
ATOM 1624 C CA . ALA A 1 202 ? 11.536 -9.162 14.061 1.00 52.00 202 ALA A CA 1
ATOM 1625 C C . ALA A 1 202 ? 10.489 -8.770 13.000 1.00 52.00 202 ALA A C 1
ATOM 1627 O O . ALA A 1 202 ? 9.309 -9.105 13.096 1.00 52.00 202 ALA A O 1
ATOM 1628 N N . GLY A 1 203 ? 10.919 -8.066 11.960 1.00 53.28 203 GLY A N 1
ATOM 1629 C CA . GLY A 1 203 ? 10.113 -7.743 10.787 1.00 53.28 203 GLY A CA 1
ATOM 1630 C C . GLY A 1 203 ? 10.995 -7.706 9.540 1.00 53.28 203 GLY A C 1
ATOM 1631 O O . GLY A 1 203 ? 12.199 -7.931 9.608 1.00 53.28 203 GLY A O 1
ATOM 1632 N N . VAL A 1 204 ? 10.411 -7.424 8.378 1.00 55.06 204 VAL A N 1
ATOM 1633 C CA . VAL A 1 204 ? 11.180 -7.321 7.131 1.00 55.06 204 VAL A CA 1
ATOM 1634 C C . VAL A 1 204 ? 11.733 -5.898 7.009 1.00 55.06 204 VAL A C 1
ATOM 1636 O O . VAL A 1 204 ? 10.947 -4.947 6.985 1.00 55.06 204 VAL A O 1
ATOM 1639 N N . ASP A 1 205 ? 13.066 -5.772 6.937 1.00 46.53 205 ASP A N 1
ATOM 1640 C CA . ASP A 1 205 ? 13.828 -4.518 6.791 1.00 46.53 205 ASP A CA 1
ATOM 1641 C C . ASP A 1 205 ? 13.158 -3.581 5.769 1.00 46.53 205 ASP A C 1
ATOM 1643 O O . ASP A 1 205 ? 13.150 -3.835 4.559 1.00 46.53 205 ASP A O 1
ATOM 1647 N N . GLY A 1 206 ? 12.551 -2.510 6.282 1.00 47.41 206 GLY A N 1
ATOM 1648 C CA . GLY A 1 206 ? 11.744 -1.545 5.538 1.00 47.41 206 GLY A CA 1
ATOM 1649 C C . GLY A 1 206 ? 12.364 -0.154 5.451 1.00 47.41 206 GLY A C 1
ATOM 1650 O O . GLY A 1 206 ? 11.678 0.793 5.067 1.00 47.41 206 GLY A O 1
ATOM 1651 N N . ASP A 1 207 ? 13.636 -0.017 5.824 1.00 51.59 207 ASP A N 1
ATOM 1652 C CA . ASP A 1 207 ? 14.337 1.261 5.897 1.00 51.59 207 ASP A CA 1
ATOM 1653 C C . ASP A 1 207 ? 14.272 2.001 4.562 1.00 51.59 207 ASP A C 1
ATOM 1655 O O . ASP A 1 207 ? 14.904 1.615 3.576 1.00 51.59 207 ASP A O 1
ATOM 1659 N N . ILE A 1 208 ? 13.532 3.110 4.541 1.00 45.53 208 ILE A N 1
ATOM 1660 C CA . ILE A 1 208 ? 13.352 3.955 3.358 1.00 45.53 208 ILE A CA 1
ATOM 1661 C C . ILE A 1 208 ? 14.713 4.428 2.830 1.00 45.53 208 ILE A C 1
ATOM 1663 O O . ILE A 1 208 ? 14.899 4.443 1.623 1.00 45.53 208 ILE A O 1
ATOM 1667 N N . CYS A 1 209 ? 15.701 4.713 3.688 1.00 41.59 209 CYS A N 1
ATOM 1668 C CA . CYS A 1 209 ? 17.066 5.039 3.250 1.00 41.59 209 CYS A CA 1
ATOM 1669 C C . CYS A 1 209 ? 17.776 3.854 2.587 1.00 41.59 209 CYS A C 1
ATOM 1671 O O . CYS A 1 209 ? 18.326 4.016 1.506 1.00 41.59 209 CYS A O 1
ATOM 1673 N N . LYS A 1 210 ? 17.720 2.648 3.159 1.00 45.25 210 LYS A N 1
ATOM 1674 C CA . LYS A 1 210 ? 18.292 1.428 2.552 1.00 45.25 210 LYS A CA 1
ATOM 1675 C C . LYS A 1 210 ? 17.573 1.076 1.247 1.00 45.25 210 LYS A C 1
ATOM 1677 O O . LYS A 1 210 ? 18.226 0.649 0.303 1.00 45.25 210 LYS A O 1
ATOM 1682 N N . PHE A 1 211 ? 16.256 1.294 1.164 1.00 47.22 211 PHE A N 1
ATOM 1683 C CA . PHE A 1 211 ? 15.444 1.141 -0.046 1.00 47.22 211 PHE A CA 1
ATOM 1684 C C . PHE A 1 211 ? 15.739 2.216 -1.091 1.00 47.22 211 PHE A C 1
ATOM 1686 O O . PHE A 1 211 ? 15.792 1.878 -2.261 1.00 47.22 211 PHE A O 1
ATOM 1693 N N . LEU A 1 212 ? 15.958 3.476 -0.708 1.00 47.44 212 LEU A N 1
ATOM 1694 C CA . LEU A 1 212 ? 16.306 4.575 -1.615 1.00 47.44 212 LEU A CA 1
ATOM 1695 C C . LEU A 1 212 ? 17.753 4.469 -2.102 1.00 47.44 212 LEU A C 1
ATOM 1697 O O . LEU A 1 212 ? 18.012 4.686 -3.279 1.00 47.44 212 LEU A O 1
ATOM 1701 N N . ILE A 1 213 ? 18.686 4.074 -1.234 1.00 49.69 213 ILE A N 1
ATOM 1702 C CA . ILE A 1 213 ? 20.068 3.735 -1.591 1.00 49.69 213 ILE A CA 1
ATOM 1703 C C . ILE A 1 213 ? 20.063 2.506 -2.498 1.00 49.69 213 ILE A C 1
ATOM 1705 O O . ILE A 1 213 ? 20.686 2.553 -3.555 1.00 49.69 213 ILE A O 1
ATOM 1709 N N . ARG A 1 214 ? 19.292 1.454 -2.165 1.00 50.56 214 ARG A N 1
ATOM 1710 C CA . ARG A 1 214 ? 19.049 0.328 -3.077 1.00 50.56 214 ARG A CA 1
ATOM 1711 C C . ARG A 1 214 ? 18.436 0.809 -4.373 1.00 50.56 214 ARG A C 1
ATOM 1713 O O . ARG A 1 214 ? 18.988 0.442 -5.377 1.00 50.56 214 ARG A O 1
ATOM 1720 N N . GLN A 1 215 ? 17.392 1.633 -4.392 1.00 50.28 215 GLN A N 1
ATOM 1721 C CA . GLN A 1 215 ? 16.768 2.185 -5.601 1.00 50.28 215 GLN A CA 1
ATOM 1722 C C . GLN A 1 215 ? 17.765 2.996 -6.422 1.00 50.28 215 GLN A C 1
ATOM 1724 O O . GLN A 1 215 ? 17.772 2.863 -7.629 1.00 50.28 215 GLN A O 1
ATOM 1729 N N . LYS A 1 216 ? 18.649 3.790 -5.811 1.00 48.53 216 LYS A N 1
ATOM 1730 C CA . LYS A 1 216 ? 19.676 4.573 -6.514 1.00 48.53 216 LYS A CA 1
ATOM 1731 C C . LYS A 1 216 ? 20.764 3.668 -7.106 1.00 48.53 216 LYS A C 1
ATOM 1733 O O . LYS A 1 216 ? 21.090 3.804 -8.283 1.00 48.53 216 LYS A O 1
ATOM 1738 N N . LEU A 1 217 ? 21.269 2.699 -6.335 1.00 48.09 217 LEU A N 1
ATOM 1739 C CA . LEU A 1 217 ? 22.174 1.641 -6.814 1.00 48.09 217 LEU A CA 1
ATOM 1740 C C . LEU A 1 217 ? 21.500 0.720 -7.839 1.00 48.09 217 LEU A C 1
ATOM 1742 O O . LEU A 1 217 ? 22.157 0.242 -8.756 1.00 48.09 217 LEU A O 1
ATOM 1746 N N . TRP A 1 218 ? 20.199 0.484 -7.698 1.00 51.44 218 TRP A N 1
ATOM 1747 C CA . TRP A 1 218 ? 19.370 -0.374 -8.534 1.00 51.44 218 TRP A CA 1
ATOM 1748 C C . TRP A 1 218 ? 19.061 0.342 -9.845 1.00 51.44 218 TRP A C 1
ATOM 1750 O O . TRP A 1 218 ? 19.362 -0.191 -10.894 1.00 51.44 218 TRP A O 1
ATOM 1760 N N . TRP A 1 219 ? 18.633 1.601 -9.836 1.00 46.06 219 TRP A N 1
ATOM 1761 C CA . TRP A 1 219 ? 18.510 2.437 -11.031 1.00 46.06 219 TRP A CA 1
ATOM 1762 C C . TRP A 1 219 ? 19.850 2.644 -11.738 1.00 46.06 219 TRP A C 1
ATOM 1764 O O . TRP A 1 219 ? 19.856 2.752 -12.956 1.00 46.06 219 TRP A O 1
ATOM 1774 N N . GLY A 1 220 ? 20.979 2.665 -11.019 1.00 56.47 220 GLY A N 1
ATOM 1775 C CA . GLY A 1 220 ? 22.323 2.687 -11.605 1.00 56.47 220 GLY A CA 1
ATOM 1776 C C . GLY A 1 220 ? 22.719 1.367 -12.277 1.00 56.47 220 GLY A C 1
ATOM 1777 O O . GLY A 1 220 ? 23.065 1.368 -13.455 1.00 56.47 220 GLY A O 1
ATOM 1778 N N . LYS A 1 221 ? 22.633 0.242 -11.553 1.00 54.94 221 LYS A N 1
ATOM 1779 C CA . LYS A 1 221 ? 22.990 -1.101 -12.052 1.00 54.94 221 LYS A CA 1
ATOM 1780 C C . LYS A 1 221 ? 22.004 -1.654 -13.075 1.00 54.94 221 LYS A C 1
ATOM 1782 O O . LYS A 1 221 ? 22.402 -2.436 -13.932 1.00 54.94 221 LYS A O 1
ATOM 1787 N N . PHE A 1 222 ? 20.738 -1.275 -12.969 1.00 53.97 222 PHE A N 1
ATOM 1788 C CA . PHE A 1 222 ? 19.677 -1.844 -13.773 1.00 53.97 222 PHE A CA 1
ATOM 1789 C C . PHE A 1 222 ? 19.200 -0.947 -14.895 1.00 53.97 222 PHE A C 1
ATOM 1791 O O . PHE A 1 222 ? 18.482 -1.532 -15.670 1.00 53.97 222 PHE A O 1
ATOM 1798 N N . ARG A 1 223 ? 19.600 0.336 -15.082 1.00 65.44 223 ARG A N 1
ATOM 1799 C CA . ARG A 1 223 ? 19.129 1.197 -16.212 1.00 65.44 223 ARG A CA 1
ATOM 1800 C C . ARG A 1 223 ? 18.737 0.365 -17.442 1.00 65.44 223 ARG A C 1
ATOM 1802 O O . ARG A 1 223 ? 19.594 -0.403 -17.884 1.00 65.44 223 ARG A O 1
ATOM 1809 N N . PRO A 1 224 ? 17.511 0.500 -17.991 1.00 68.75 224 PRO A N 1
ATOM 1810 C CA . PRO A 1 224 ? 16.999 -0.424 -18.999 1.00 68.75 224 PRO A CA 1
ATOM 1811 C C . PRO A 1 224 ? 18.030 -0.665 -20.093 1.00 68.75 224 PRO A C 1
ATOM 1813 O O . PRO A 1 224 ? 18.380 0.245 -20.849 1.00 68.75 224 PRO A O 1
ATOM 1816 N N . ARG A 1 225 ? 18.581 -1.881 -20.106 1.00 74.81 225 ARG A N 1
ATOM 1817 C CA . ARG A 1 225 ? 19.607 -2.237 -21.076 1.00 74.81 225 ARG A CA 1
ATOM 1818 C C . ARG A 1 225 ? 18.937 -2.418 -22.434 1.00 74.81 225 ARG A C 1
ATOM 1820 O O . ARG A 1 225 ? 17.794 -2.873 -22.475 1.00 74.81 225 ARG A O 1
ATOM 1827 N N . PRO A 1 226 ? 19.614 -2.058 -23.533 1.00 84.31 226 PRO A N 1
ATOM 1828 C CA . PRO A 1 226 ? 19.118 -2.374 -24.860 1.00 84.31 226 PRO A CA 1
ATOM 1829 C C . PRO A 1 226 ? 18.966 -3.889 -24.992 1.00 84.31 226 PRO A C 1
ATOM 1831 O O . PRO A 1 226 ? 19.929 -4.627 -24.794 1.00 84.31 226 PRO A O 1
ATOM 1834 N N . ILE A 1 227 ? 17.758 -4.340 -25.300 1.00 85.75 227 ILE A N 1
ATOM 1835 C CA . ILE A 1 227 ? 17.426 -5.738 -25.564 1.00 85.75 227 ILE A CA 1
ATOM 1836 C C . ILE A 1 227 ? 17.378 -5.905 -27.080 1.00 85.75 227 ILE A C 1
ATOM 1838 O O . ILE A 1 227 ? 16.826 -5.054 -27.782 1.00 85.75 227 ILE A O 1
ATOM 1842 N N . ALA A 1 228 ? 17.972 -6.979 -27.590 1.00 89.00 228 ALA A N 1
ATOM 1843 C CA . ALA A 1 228 ? 17.827 -7.347 -28.990 1.00 89.00 228 ALA A CA 1
ATOM 1844 C C . ALA A 1 228 ? 16.457 -8.005 -29.190 1.00 89.00 228 ALA A C 1
ATOM 1846 O O . ALA A 1 228 ? 16.145 -9.003 -28.542 1.00 89.00 228 ALA A O 1
ATOM 1847 N N . LEU A 1 229 ? 15.631 -7.426 -30.057 1.00 86.88 229 LEU A N 1
ATOM 1848 C CA . LEU A 1 229 ? 14.400 -8.063 -30.505 1.00 86.88 229 LEU A CA 1
ATOM 1849 C C . LEU A 1 229 ? 14.724 -9.169 -31.520 1.00 86.88 229 LEU A C 1
ATOM 1851 O O . LEU A 1 229 ? 15.757 -9.085 -32.191 1.00 86.88 229 LEU A O 1
ATOM 1855 N N . PRO A 1 230 ? 13.820 -10.148 -31.718 1.00 91.25 230 PRO A N 1
ATOM 1856 C CA . PRO A 1 230 ? 13.955 -11.143 -32.785 1.00 91.25 230 PRO A CA 1
ATOM 1857 C C . PRO A 1 230 ? 14.150 -10.520 -34.176 1.00 91.25 230 PRO A C 1
ATOM 1859 O O . PRO A 1 230 ? 14.804 -11.099 -35.031 1.00 91.25 230 PRO A O 1
ATOM 1862 N N . SER A 1 231 ? 13.654 -9.296 -34.385 1.00 88.19 231 SER A N 1
ATOM 1863 C CA . SER A 1 231 ? 13.828 -8.519 -35.617 1.00 88.19 231 SER A CA 1
ATOM 1864 C C . SER A 1 231 ? 15.230 -7.906 -35.801 1.00 88.19 231 SER A C 1
ATOM 1866 O O . SER A 1 231 ? 15.403 -7.046 -36.661 1.00 88.19 231 SER A O 1
ATOM 1868 N N . GLY A 1 232 ? 16.201 -8.208 -34.929 1.00 87.62 232 GLY A N 1
ATOM 1869 C CA . GLY A 1 232 ? 17.567 -7.658 -34.950 1.00 87.62 232 GLY A CA 1
ATOM 1870 C C . GLY A 1 232 ? 17.705 -6.213 -34.442 1.00 87.62 232 GLY A C 1
ATOM 1871 O O . GLY A 1 232 ? 18.816 -5.742 -34.187 1.00 87.62 232 GLY A O 1
ATOM 1872 N N . LYS A 1 233 ? 16.590 -5.500 -34.232 1.00 87.62 233 LYS A N 1
ATOM 1873 C CA . LYS A 1 233 ? 16.581 -4.137 -33.677 1.00 87.62 233 LYS A CA 1
ATOM 1874 C C . LYS A 1 233 ? 16.860 -4.169 -32.175 1.00 87.62 233 LYS A C 1
ATOM 1876 O O . LYS A 1 233 ? 16.282 -4.973 -31.443 1.00 87.62 233 LYS A O 1
ATOM 1881 N N . LYS A 1 234 ? 17.712 -3.259 -31.697 1.00 91.25 234 LYS A N 1
ATOM 1882 C CA . LYS A 1 234 ? 17.957 -3.064 -30.262 1.00 91.25 234 LYS A CA 1
ATOM 1883 C C . LYS A 1 234 ? 16.990 -2.020 -29.716 1.00 91.25 234 LYS A C 1
ATOM 1885 O O . LYS A 1 234 ? 16.940 -0.905 -30.228 1.00 91.25 234 LYS A O 1
ATOM 1890 N N . VAL A 1 235 ? 16.267 -2.360 -28.656 1.00 90.25 235 VAL A N 1
ATOM 1891 C CA . VAL A 1 235 ? 15.321 -1.459 -27.987 1.00 90.25 235 VAL A CA 1
ATOM 1892 C C . VAL A 1 235 ? 15.700 -1.322 -26.524 1.00 90.25 235 VAL A C 1
ATOM 1894 O O . VAL A 1 235 ? 15.888 -2.318 -25.832 1.00 90.25 235 VAL A O 1
ATOM 1897 N N . ALA A 1 236 ? 15.788 -0.091 -26.028 1.00 88.56 236 ALA A N 1
ATOM 1898 C CA . ALA A 1 236 ? 15.879 0.177 -24.600 1.00 88.56 236 ALA A CA 1
ATOM 1899 C C . ALA A 1 236 ? 14.579 0.809 -24.117 1.00 88.56 236 ALA A C 1
ATOM 1901 O O . ALA A 1 236 ? 14.113 1.817 -24.655 1.00 88.56 236 ALA A O 1
ATOM 1902 N N . TYR A 1 237 ? 13.997 0.244 -23.067 1.00 88.75 237 TYR A N 1
ATOM 1903 C CA . TYR A 1 237 ? 12.800 0.829 -22.489 1.00 88.75 237 TYR A CA 1
ATOM 1904 C C . TYR A 1 237 ? 13.116 2.110 -21.709 1.00 88.75 237 TYR A C 1
ATOM 1906 O O . TYR A 1 237 ? 14.172 2.249 -21.103 1.00 88.75 237 TYR A O 1
ATOM 1914 N N . THR A 1 238 ? 12.192 3.068 -21.662 1.00 84.56 238 THR A N 1
ATOM 1915 C CA . THR A 1 238 ? 12.371 4.285 -20.843 1.00 84.56 238 THR A CA 1
ATOM 1916 C C . THR A 1 238 ? 12.362 3.994 -19.341 1.00 84.56 238 THR A C 1
ATOM 1918 O O . THR A 1 238 ? 12.882 4.778 -18.548 1.00 84.56 238 THR A O 1
ATOM 1921 N N . ARG A 1 239 ? 11.752 2.874 -18.940 1.00 81.38 239 ARG A N 1
ATOM 1922 C CA . ARG A 1 239 ? 11.651 2.361 -17.567 1.00 81.38 239 ARG A CA 1
ATOM 1923 C C . ARG A 1 239 ? 11.727 0.837 -17.602 1.00 81.38 239 ARG A C 1
ATOM 1925 O O . ARG A 1 239 ? 11.516 0.244 -18.652 1.00 81.38 239 ARG A O 1
ATOM 1932 N N . HIS A 1 240 ? 11.979 0.198 -16.466 1.00 80.06 240 HIS A N 1
ATOM 1933 C CA . HIS A 1 240 ? 11.841 -1.255 -16.380 1.00 80.06 240 HIS A CA 1
ATOM 1934 C C . HIS A 1 240 ? 10.383 -1.672 -16.558 1.00 80.06 240 HIS A C 1
ATOM 1936 O O . HIS A 1 240 ? 9.523 -1.098 -15.879 1.00 80.06 240 HIS A O 1
ATOM 1942 N N . PRO A 1 241 ? 10.093 -2.665 -17.419 1.00 83.62 241 PRO A N 1
ATOM 1943 C CA . PRO A 1 241 ? 8.848 -3.408 -17.322 1.00 83.62 241 PRO A CA 1
ATOM 1944 C C . PRO A 1 241 ? 8.694 -3.940 -15.894 1.00 83.62 241 PRO A C 1
ATOM 1946 O O . PRO A 1 241 ? 9.665 -4.369 -15.271 1.00 83.62 241 PRO A O 1
ATOM 1949 N N . ILE A 1 242 ? 7.485 -3.858 -15.343 1.00 81.56 242 ILE A N 1
ATOM 1950 C CA . ILE A 1 242 ? 7.231 -4.348 -13.988 1.00 81.56 242 ILE A CA 1
ATOM 1951 C C . ILE A 1 242 ? 7.123 -5.869 -14.056 1.00 81.56 242 ILE A C 1
ATOM 1953 O O . ILE A 1 242 ? 6.174 -6.401 -14.628 1.00 81.56 242 ILE A O 1
ATOM 1957 N N . GLU A 1 243 ? 8.091 -6.557 -13.473 1.00 82.50 243 GLU A N 1
ATOM 1958 C CA . GLU A 1 243 ? 8.123 -8.015 -13.367 1.00 82.50 243 GLU A CA 1
ATOM 1959 C C . GLU A 1 243 ? 7.458 -8.495 -12.066 1.00 82.50 243 GLU A C 1
ATOM 1961 O O . GLU A 1 243 ? 7.344 -7.713 -11.110 1.00 82.50 243 GLU A O 1
ATOM 1966 N N . PRO A 1 244 ? 6.996 -9.760 -12.012 1.00 84.31 244 PRO A N 1
ATOM 1967 C CA . PRO A 1 244 ? 6.539 -10.355 -10.764 1.00 84.31 244 PRO A CA 1
ATOM 1968 C C . PRO A 1 244 ? 7.623 -10.287 -9.682 1.00 84.31 244 PRO A C 1
ATOM 1970 O O . PRO A 1 244 ? 8.818 -10.354 -9.985 1.00 84.31 244 PRO A O 1
ATOM 1973 N N . PRO A 1 245 ? 7.231 -10.182 -8.400 1.00 81.62 245 PRO A N 1
ATOM 1974 C CA . PRO A 1 245 ? 8.188 -10.319 -7.319 1.00 81.62 245 PRO A CA 1
ATOM 1975 C C . PRO A 1 245 ? 8.864 -11.700 -7.388 1.00 81.62 245 PRO A C 1
ATOM 1977 O O . PRO A 1 245 ? 8.180 -12.688 -7.658 1.00 81.62 245 PRO A O 1
ATOM 1980 N N . PRO A 1 246 ? 10.176 -11.798 -7.105 1.00 83.44 246 PRO A N 1
ATOM 1981 C CA . PRO A 1 246 ? 10.854 -13.087 -7.012 1.00 83.44 246 PRO A CA 1
ATOM 1982 C C . PRO A 1 246 ? 10.187 -14.007 -5.982 1.00 83.44 246 PRO A C 1
ATOM 1984 O O . PRO A 1 246 ? 9.690 -13.531 -4.960 1.00 83.44 246 PRO A O 1
ATOM 1987 N N . ASN A 1 247 ? 10.263 -15.322 -6.194 1.00 83.12 247 ASN A N 1
ATOM 1988 C CA . ASN A 1 247 ? 9.670 -16.330 -5.298 1.00 83.12 247 ASN A CA 1
ATOM 1989 C C . ASN A 1 247 ? 10.211 -16.273 -3.856 1.00 83.12 247 ASN A C 1
ATOM 1991 O O . ASN A 1 247 ? 9.544 -16.700 -2.912 1.00 83.12 247 ASN A O 1
ATOM 1995 N N . ASP A 1 248 ? 11.410 -15.719 -3.681 1.00 78.94 248 ASP A N 1
ATOM 1996 C CA . ASP A 1 248 ? 12.068 -15.562 -2.380 1.00 78.94 248 ASP A CA 1
ATOM 1997 C C . ASP A 1 248 ? 11.817 -14.194 -1.743 1.00 78.94 248 ASP A C 1
ATOM 1999 O O . ASP A 1 248 ? 12.469 -13.808 -0.768 1.00 78.94 248 ASP A O 1
ATOM 2003 N N . LEU A 1 249 ? 10.884 -13.413 -2.292 1.00 73.94 249 LEU A N 1
ATOM 2004 C CA . LEU A 1 249 ? 10.506 -12.145 -1.698 1.00 73.94 249 LEU A CA 1
ATOM 2005 C C . LEU A 1 249 ? 9.946 -12.388 -0.285 1.00 73.94 249 LEU A C 1
ATOM 2007 O O . LEU A 1 249 ? 8.975 -13.113 -0.104 1.00 73.94 249 LEU A O 1
ATOM 2011 N N . ASN A 1 250 ? 10.531 -11.712 0.708 1.00 64.69 250 ASN A N 1
ATOM 2012 C CA . ASN A 1 250 ? 10.166 -11.762 2.137 1.00 64.69 250 ASN A CA 1
ATOM 2013 C C . ASN A 1 250 ? 10.535 -13.041 2.886 1.00 64.69 250 ASN A C 1
ATOM 2015 O O . ASN A 1 250 ? 10.246 -13.124 4.077 1.00 64.69 250 ASN A O 1
ATOM 2019 N N . LYS A 1 251 ? 11.193 -13.999 2.237 1.00 76.75 251 LYS A N 1
ATOM 2020 C CA . LYS A 1 251 ? 11.816 -15.105 2.958 1.00 76.75 251 LYS A CA 1
ATOM 2021 C C . LYS A 1 251 ? 13.128 -14.616 3.583 1.00 76.75 251 LYS A C 1
ATOM 2023 O O . LYS A 1 251 ? 13.799 -13.771 2.974 1.00 76.75 251 LYS A O 1
ATOM 2028 N N . PRO A 1 252 ? 13.493 -15.094 4.787 1.00 74.25 252 PRO A N 1
ATOM 2029 C CA . PRO A 1 252 ? 14.813 -14.826 5.336 1.00 74.25 252 PRO A CA 1
ATOM 2030 C C . PRO A 1 252 ? 15.851 -15.322 4.330 1.00 74.25 252 PRO A C 1
ATOM 2032 O O . PRO A 1 252 ? 15.805 -16.465 3.878 1.00 74.25 252 PRO A O 1
ATOM 2035 N N . LYS A 1 253 ? 16.754 -14.431 3.926 1.00 76.19 253 LYS A N 1
ATOM 2036 C CA . LYS A 1 253 ? 17.859 -14.801 3.049 1.00 76.19 253 LYS A CA 1
ATOM 2037 C C . LYS A 1 253 ? 18.991 -15.288 3.928 1.00 76.19 253 LYS A C 1
ATOM 2039 O O . LYS A 1 253 ? 19.425 -14.558 4.816 1.00 76.19 253 LYS A O 1
ATOM 2044 N N . SER A 1 254 ? 19.463 -16.502 3.668 1.00 80.50 254 SER A N 1
ATOM 2045 C CA . SER A 1 254 ? 20.724 -16.952 4.241 1.00 80.50 254 SER A CA 1
ATOM 2046 C C . SER A 1 254 ? 21.824 -16.044 3.694 1.00 80.50 254 SER A C 1
ATOM 2048 O O . SER A 1 254 ? 22.059 -15.986 2.485 1.00 80.50 254 SER A O 1
ATOM 2050 N N . HIS A 1 255 ? 22.434 -15.268 4.581 1.00 74.88 255 HIS A N 1
ATOM 2051 C CA . HIS A 1 255 ? 23.675 -14.576 4.293 1.00 74.88 255 HIS A CA 1
ATOM 2052 C C . HIS A 1 255 ? 24.788 -15.523 4.711 1.00 74.88 255 HIS A C 1
ATOM 2054 O O . HIS A 1 255 ? 24.883 -15.873 5.883 1.00 74.88 255 HIS A O 1
ATOM 2060 N N . LYS A 1 256 ? 25.575 -15.986 3.740 1.00 75.12 256 LYS A N 1
ATOM 2061 C CA . LYS A 1 256 ? 26.806 -16.707 4.047 1.00 75.12 256 LYS A CA 1
ATOM 2062 C C . LYS A 1 256 ? 27.810 -15.693 4.577 1.00 75.12 256 LYS A C 1
ATOM 2064 O O . LYS A 1 256 ? 27.901 -14.595 4.024 1.00 75.12 256 LYS A O 1
ATOM 2069 N N . ASP A 1 257 ? 28.547 -16.064 5.612 1.00 70.75 257 ASP A N 1
ATOM 2070 C CA . ASP A 1 257 ? 29.683 -15.270 6.059 1.00 70.75 257 ASP A CA 1
ATOM 2071 C C . ASP A 1 257 ? 30.714 -15.247 4.924 1.00 70.75 257 ASP A C 1
ATOM 2073 O O . ASP A 1 257 ? 31.275 -16.276 4.542 1.00 70.75 257 ASP A O 1
ATOM 2077 N N . GLU A 1 258 ? 30.909 -14.082 4.308 1.00 68.62 258 GLU A N 1
ATOM 2078 C CA . GLU A 1 258 ? 31.908 -13.914 3.258 1.00 68.62 258 GLU A CA 1
ATOM 2079 C C . GLU A 1 258 ? 33.262 -13.616 3.905 1.00 68.62 258 GLU A C 1
ATOM 2081 O O . GLU A 1 258 ? 33.466 -12.557 4.508 1.00 68.62 258 GLU A O 1
ATOM 2086 N N . LEU A 1 259 ? 34.210 -14.540 3.739 1.00 73.00 259 LEU A N 1
ATOM 2087 C CA . LEU A 1 259 ? 35.618 -14.283 4.021 1.00 73.00 259 LEU A CA 1
ATOM 2088 C C . LEU A 1 259 ? 36.105 -13.182 3.077 1.00 73.00 259 LEU A C 1
ATOM 2090 O O . LEU A 1 259 ? 36.255 -13.393 1.874 1.00 73.00 259 LEU A O 1
ATOM 2094 N N . THR A 1 260 ? 36.334 -11.987 3.607 1.00 70.81 260 THR A N 1
ATOM 2095 C CA . THR A 1 260 ? 36.834 -10.857 2.824 1.00 70.81 260 THR A CA 1
ATOM 2096 C C . THR A 1 260 ? 38.093 -10.318 3.474 1.00 70.81 260 THR A C 1
ATOM 2098 O O . THR A 1 260 ? 38.125 -10.066 4.668 1.00 70.81 260 THR A O 1
ATOM 2101 N N . HIS A 1 261 ? 39.142 -10.094 2.686 1.00 67.06 261 HIS A N 1
ATOM 2102 C CA . HIS A 1 261 ? 40.381 -9.462 3.160 1.00 67.06 261 HIS A CA 1
ATOM 2103 C C . HIS A 1 261 ? 40.304 -7.924 3.156 1.00 67.06 261 HIS A C 1
ATOM 2105 O O . HIS A 1 261 ? 41.309 -7.246 3.346 1.00 67.06 261 HIS A O 1
ATOM 2111 N N . LYS A 1 262 ? 39.123 -7.347 2.896 1.00 68.88 262 LYS A N 1
ATOM 2112 C CA . LYS A 1 262 ? 38.959 -5.897 2.771 1.00 68.88 262 LYS A CA 1
ATOM 2113 C C . LYS A 1 262 ? 38.978 -5.237 4.147 1.00 68.88 262 LYS A C 1
ATOM 2115 O O . LYS A 1 262 ? 38.140 -5.513 5.000 1.00 68.88 262 LYS A O 1
ATOM 2120 N N . TRP A 1 263 ? 39.929 -4.335 4.331 1.00 57.12 263 TRP A N 1
ATOM 2121 C CA . TRP A 1 263 ? 40.020 -3.438 5.481 1.00 57.12 263 TRP A CA 1
ATOM 2122 C C . TRP A 1 263 ? 38.731 -2.587 5.620 1.00 57.12 263 TRP A C 1
ATOM 2124 O O . TRP A 1 263 ? 38.136 -2.268 4.585 1.00 57.12 263 TRP A O 1
ATOM 2134 N N . PRO A 1 264 ? 38.244 -2.226 6.832 1.00 54.19 264 PRO A N 1
ATOM 2135 C CA . PRO A 1 264 ? 38.853 -2.383 8.162 1.00 54.19 264 PRO A CA 1
ATOM 2136 C C . PRO A 1 264 ? 38.441 -3.646 8.937 1.00 54.19 264 PRO A C 1
ATOM 2138 O O . PRO A 1 264 ? 39.046 -3.958 9.959 1.00 54.19 264 PRO A O 1
ATOM 2141 N N . TYR A 1 265 ? 37.439 -4.394 8.465 1.00 63.31 265 TYR A N 1
ATOM 2142 C CA . TYR A 1 265 ? 36.833 -5.509 9.216 1.00 63.31 265 TYR A CA 1
ATOM 2143 C C . TYR A 1 265 ? 36.860 -6.839 8.470 1.00 63.31 265 TYR A C 1
ATOM 2145 O O . TYR A 1 265 ? 36.051 -7.723 8.741 1.00 63.31 265 TYR A O 1
ATOM 2153 N N . GLY A 1 266 ? 37.788 -6.985 7.528 1.00 67.81 266 GLY A N 1
ATOM 2154 C CA . GLY A 1 266 ? 37.968 -8.225 6.801 1.00 67.81 266 GLY A CA 1
ATOM 2155 C C . GLY A 1 266 ? 38.147 -9.420 7.743 1.00 67.81 266 GLY A C 1
ATOM 2156 O O . GLY A 1 266 ? 38.979 -9.398 8.658 1.00 67.81 266 GLY A O 1
ATOM 2157 N N . VAL A 1 267 ? 37.339 -10.456 7.533 1.00 68.88 267 VAL A N 1
ATOM 2158 C CA . VAL A 1 267 ? 37.455 -11.744 8.217 1.00 68.88 267 VAL A CA 1
ATOM 2159 C C . VAL A 1 267 ? 38.197 -12.678 7.267 1.00 68.88 267 VAL A C 1
ATOM 2161 O O . VAL A 1 267 ? 37.663 -13.065 6.231 1.00 68.88 267 VAL A O 1
ATOM 2164 N N . SER A 1 268 ? 39.455 -12.986 7.586 1.00 74.12 268 SER A N 1
ATOM 2165 C CA . SER A 1 268 ? 40.260 -13.970 6.858 1.00 74.12 268 SER A CA 1
ATOM 2166 C C . SER A 1 268 ? 40.039 -15.374 7.426 1.00 74.12 268 SER A C 1
ATOM 2168 O O . SER A 1 268 ? 39.638 -15.534 8.580 1.00 74.12 268 SER A O 1
ATOM 2170 N N . SER A 1 269 ? 40.345 -16.407 6.638 1.00 79.00 269 SER A N 1
ATOM 2171 C CA . SER A 1 269 ? 40.308 -17.804 7.100 1.00 79.00 269 SER A CA 1
ATOM 2172 C C . SER A 1 269 ? 41.193 -18.026 8.334 1.00 79.00 269 SER A C 1
ATOM 2174 O O . SER A 1 269 ? 40.789 -18.707 9.272 1.00 79.00 269 SER A O 1
ATOM 2176 N N . GLN A 1 270 ? 42.361 -17.379 8.372 1.00 77.75 270 GLN A N 1
ATOM 2177 C CA . GLN A 1 270 ? 43.273 -17.363 9.519 1.00 77.75 270 GLN A CA 1
ATOM 2178 C C . GLN A 1 270 ? 42.619 -16.785 10.781 1.00 77.75 270 GLN A C 1
ATOM 2180 O O . GLN A 1 270 ? 42.785 -17.340 11.864 1.00 77.75 270 GLN A O 1
ATOM 2185 N N . ARG A 1 271 ? 41.834 -15.707 10.643 1.00 73.19 271 ARG A N 1
ATOM 2186 C CA . ARG A 1 271 ? 41.126 -15.073 11.761 1.00 73.19 271 ARG A CA 1
ATOM 2187 C C . ARG A 1 271 ? 40.036 -15.976 12.340 1.00 73.19 271 ARG A C 1
ATOM 2189 O O . ARG A 1 271 ? 39.933 -16.071 13.556 1.00 73.19 271 ARG A O 1
ATOM 2196 N N . ILE A 1 272 ? 39.277 -16.672 11.485 1.00 76.31 272 ILE A N 1
ATOM 2197 C CA . ILE A 1 272 ? 38.285 -17.677 11.919 1.00 76.31 272 ILE A CA 1
ATOM 2198 C C . ILE A 1 272 ? 38.969 -18.860 12.608 1.00 76.31 272 ILE A C 1
ATOM 2200 O O . ILE A 1 272 ? 38.502 -19.319 13.642 1.00 76.31 272 ILE A O 1
ATOM 2204 N N . ALA A 1 273 ? 40.102 -19.318 12.073 1.00 84.00 273 ALA A N 1
ATOM 2205 C CA . ALA A 1 273 ? 40.894 -20.390 12.669 1.00 84.00 273 ALA A CA 1
ATOM 2206 C C . ALA A 1 273 ? 41.600 -19.985 13.982 1.00 84.00 273 ALA A C 1
ATOM 2208 O O . ALA A 1 273 ? 42.337 -20.794 14.538 1.00 84.00 273 ALA A O 1
ATOM 2209 N N . GLY A 1 274 ? 41.446 -18.736 14.446 1.00 80.19 274 GLY A N 1
ATOM 2210 C CA . GLY A 1 274 ? 42.141 -18.205 15.625 1.00 80.19 274 GLY A CA 1
ATOM 2211 C C . GLY A 1 274 ? 43.652 -18.019 15.434 1.00 80.19 274 GLY A C 1
ATOM 2212 O O . GLY A 1 274 ? 44.362 -17.702 16.380 1.00 80.19 274 GLY A O 1
ATOM 2213 N N . ARG A 1 275 ? 44.162 -18.190 14.210 1.00 80.56 275 ARG A N 1
ATOM 2214 C CA . ARG A 1 275 ? 45.584 -18.094 13.856 1.00 80.56 275 ARG A CA 1
ATOM 2215 C C . ARG A 1 275 ? 45.918 -16.691 13.363 1.00 80.56 275 ARG A C 1
ATOM 2217 O O . ARG A 1 275 ? 46.295 -16.512 12.208 1.00 80.56 275 ARG A O 1
ATOM 2224 N N . TYR A 1 276 ? 45.730 -15.685 14.208 1.00 78.31 276 TYR A N 1
ATOM 2225 C CA . TYR A 1 276 ? 46.110 -14.312 13.885 1.00 78.31 276 TYR A CA 1
ATOM 2226 C C . TYR A 1 276 ? 46.920 -13.694 15.017 1.00 78.31 276 TYR A C 1
ATOM 2228 O O . TYR A 1 276 ? 46.686 -13.959 16.192 1.00 78.31 276 TYR A O 1
ATOM 2236 N N . VAL A 1 277 ? 47.888 -12.863 14.642 1.00 76.44 277 VAL A N 1
ATOM 2237 C CA . VAL A 1 277 ? 48.73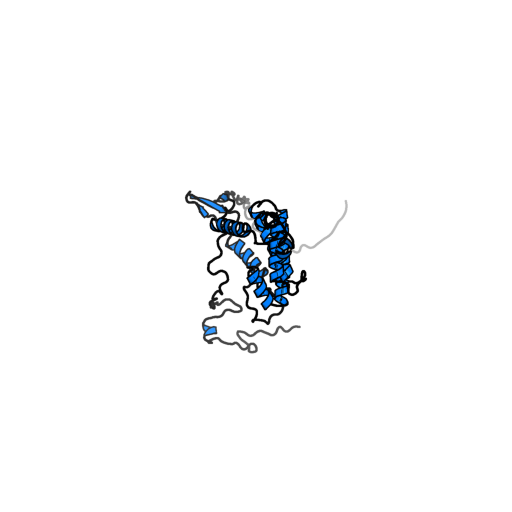3 -12.151 15.597 1.00 76.44 277 VAL A CA 1
ATOM 2238 C C . VAL A 1 277 ? 47.947 -10.952 16.126 1.00 76.44 277 VAL A C 1
ATOM 2240 O O . VAL A 1 277 ? 47.526 -10.091 15.352 1.00 76.44 277 VAL A O 1
ATOM 2243 N N . ILE A 1 278 ? 47.720 -10.909 17.439 1.00 73.69 278 ILE A N 1
ATOM 2244 C CA . ILE A 1 278 ? 47.208 -9.719 18.124 1.00 73.69 278 ILE A CA 1
ATOM 2245 C C . ILE A 1 278 ? 48.423 -8.870 18.479 1.00 73.69 278 ILE A C 1
ATOM 2247 O O . ILE A 1 278 ? 49.192 -9.221 19.370 1.00 73.69 278 ILE A O 1
ATOM 2251 N N . TYR A 1 279 ? 48.618 -7.773 17.754 1.00 74.44 279 TYR A N 1
ATOM 2252 C CA . TYR A 1 279 ? 49.681 -6.829 18.071 1.00 74.44 279 TYR A CA 1
ATOM 2253 C C . TYR A 1 279 ? 49.358 -6.078 19.364 1.00 74.44 279 TYR A C 1
ATOM 2255 O O . TYR A 1 279 ? 48.226 -5.633 19.562 1.00 74.44 279 TYR A O 1
ATOM 2263 N N . ASN A 1 280 ? 50.354 -5.935 20.238 1.00 74.75 280 ASN A N 1
ATOM 2264 C CA . ASN A 1 280 ? 50.234 -5.123 21.440 1.00 74.75 280 ASN A CA 1
ATOM 2265 C C . ASN A 1 280 ? 50.254 -3.631 21.045 1.00 74.75 280 ASN A C 1
ATOM 2267 O O . ASN A 1 280 ? 51.277 -3.176 20.531 1.00 74.75 280 ASN A O 1
ATOM 2271 N N . PRO A 1 281 ? 49.177 -2.859 21.279 1.00 70.81 281 PRO A N 1
ATOM 2272 C CA . PRO A 1 281 ? 49.096 -1.471 20.828 1.00 70.81 281 PRO A CA 1
ATOM 2273 C C . PRO A 1 281 ? 50.075 -0.529 21.542 1.00 70.81 281 PRO A C 1
ATOM 2275 O O . PRO A 1 281 ? 50.339 0.550 21.020 1.00 70.81 281 PRO A O 1
ATOM 2278 N N . THR A 1 282 ? 50.604 -0.911 22.712 1.00 66.00 282 THR A N 1
ATOM 2279 C CA . THR A 1 282 ? 51.561 -0.110 23.498 1.00 66.00 282 THR A CA 1
ATOM 2280 C C . THR A 1 282 ? 53.022 -0.490 23.274 1.00 66.00 282 THR A C 1
ATOM 2282 O O . THR A 1 282 ? 53.902 0.271 23.668 1.00 66.00 282 THR A O 1
ATOM 2285 N N . ALA A 1 283 ? 53.309 -1.629 22.639 1.00 73.25 283 ALA A N 1
ATOM 2286 C CA . ALA A 1 283 ? 54.679 -2.009 22.312 1.00 73.25 283 ALA A CA 1
ATOM 2287 C C . ALA A 1 283 ? 55.109 -1.380 20.972 1.00 73.25 283 ALA A C 1
ATOM 2289 O O . ALA A 1 283 ? 54.300 -1.328 20.042 1.00 73.25 283 ALA A O 1
ATOM 2290 N N . PRO A 1 284 ? 56.370 -0.934 20.831 1.00 72.50 284 PRO A N 1
ATOM 2291 C CA . PRO A 1 284 ? 56.875 -0.454 19.550 1.00 72.50 284 PRO A CA 1
ATOM 2292 C C . PRO A 1 284 ? 56.859 -1.591 18.515 1.00 72.50 284 PRO A C 1
ATOM 2294 O O . PRO A 1 284 ? 57.414 -2.663 18.753 1.00 72.50 284 PRO A O 1
ATOM 2297 N N . GLY A 1 285 ? 56.211 -1.373 17.365 1.00 75.81 285 GLY A N 1
ATOM 2298 C CA . GLY A 1 285 ? 56.120 -2.374 16.298 1.00 75.81 285 GLY A CA 1
ATOM 2299 C C . GLY A 1 285 ? 54.893 -2.233 15.392 1.00 75.81 285 GLY A C 1
ATOM 2300 O O . GLY A 1 285 ? 54.178 -1.230 15.417 1.00 75.81 285 GLY A O 1
ATOM 2301 N N . ALA A 1 286 ? 54.645 -3.252 14.563 1.00 66.69 286 ALA A N 1
ATOM 2302 C CA . ALA A 1 286 ? 53.453 -3.315 13.716 1.00 66.69 286 ALA A CA 1
ATOM 2303 C C . ALA A 1 286 ? 52.185 -3.291 14.589 1.00 66.69 286 ALA A C 1
ATOM 2305 O O . ALA A 1 286 ? 52.087 -4.056 15.539 1.00 66.69 286 ALA A O 1
ATOM 2306 N N . GLY A 1 287 ? 51.229 -2.407 14.289 1.00 64.81 287 GLY A N 1
ATOM 2307 C CA . GLY A 1 287 ? 50.012 -2.225 15.095 1.00 64.81 287 GLY A CA 1
ATOM 2308 C C . GLY A 1 287 ? 50.129 -1.215 16.245 1.00 64.81 287 GLY A C 1
ATOM 2309 O O . GLY A 1 287 ? 49.117 -0.942 16.889 1.00 64.81 287 GLY A O 1
ATOM 2310 N N . TYR A 1 288 ? 51.309 -0.622 16.467 1.00 69.31 288 TYR A N 1
ATOM 2311 C CA . TYR A 1 288 ? 51.476 0.513 17.375 1.00 69.31 288 TYR A CA 1
ATOM 2312 C C . TYR A 1 288 ? 50.669 1.709 16.861 1.00 69.31 288 TYR A C 1
ATOM 2314 O O . TYR A 1 288 ? 50.925 2.232 15.774 1.00 69.31 288 TYR A O 1
ATOM 2322 N N . CYS A 1 289 ? 49.672 2.126 17.637 1.00 62.19 289 CYS A N 1
ATOM 2323 C CA . CYS A 1 289 ? 48.893 3.320 17.357 1.00 62.19 289 CYS A CA 1
ATOM 2324 C C . CYS A 1 289 ? 49.382 4.384 18.340 1.00 62.19 289 CYS A C 1
ATOM 2326 O O . CYS A 1 289 ? 48.977 4.329 19.504 1.00 62.19 289 CYS A O 1
ATOM 2328 N N . PRO A 1 290 ? 50.282 5.303 17.934 1.00 65.19 290 PRO A N 1
ATOM 2329 C CA . PRO A 1 290 ? 50.714 6.357 18.836 1.00 65.19 290 PRO A CA 1
ATOM 2330 C C . PRO A 1 290 ? 49.463 7.094 19.304 1.00 65.19 290 PRO A C 1
ATOM 2332 O O . PRO A 1 290 ? 48.638 7.504 18.481 1.00 65.19 290 PRO A O 1
ATOM 2335 N N . VAL A 1 291 ? 49.288 7.208 20.623 1.00 64.94 291 VAL A N 1
ATOM 2336 C CA . VAL A 1 291 ? 48.253 8.076 21.187 1.00 64.94 291 VAL A CA 1
ATOM 2337 C C . VAL A 1 291 ? 48.490 9.444 20.550 1.00 64.94 291 VAL A C 1
ATOM 2339 O O . VAL A 1 291 ? 49.617 9.935 20.652 1.00 64.94 291 VAL A O 1
ATOM 2342 N N . PRO A 1 292 ? 47.518 10.034 19.825 1.00 60.69 292 PRO A N 1
ATOM 2343 C CA . PRO A 1 292 ? 47.701 11.379 19.317 1.00 60.69 292 PRO A CA 1
ATOM 2344 C C . PRO A 1 292 ? 47.962 12.243 20.540 1.00 60.69 292 PRO A C 1
ATOM 2346 O O . PRO A 1 292 ? 47.101 12.367 21.412 1.00 60.69 292 PRO A O 1
ATOM 2349 N N . ILE A 1 293 ? 49.186 12.752 20.644 1.00 49.59 293 ILE A N 1
ATOM 2350 C CA . ILE A 1 293 ? 49.532 13.690 21.692 1.00 49.59 293 ILE A CA 1
ATOM 2351 C C . ILE A 1 293 ? 48.790 14.960 21.289 1.00 49.59 293 ILE A C 1
ATOM 2353 O O . ILE A 1 293 ? 49.235 15.695 20.412 1.00 49.59 293 ILE A O 1
ATOM 2357 N N . LEU A 1 294 ? 47.570 15.115 21.804 1.00 54.31 294 LEU A N 1
ATOM 2358 C CA . LEU A 1 294 ? 46.814 16.353 21.716 1.00 54.31 294 LEU A CA 1
ATOM 2359 C C . LEU A 1 294 ? 47.604 17.382 22.529 1.00 54.31 294 LEU A C 1
ATOM 2361 O O . LEU A 1 294 ? 47.456 17.449 23.748 1.00 54.31 294 LEU A O 1
ATOM 2365 N N . PHE A 1 295 ? 48.487 18.099 21.839 1.00 49.09 295 PHE A N 1
ATOM 2366 C CA . PHE A 1 295 ? 48.990 19.404 22.244 1.00 49.09 295 PHE A CA 1
ATOM 2367 C C . PHE A 1 295 ? 48.175 20.476 21.523 1.00 49.09 295 PHE A C 1
ATOM 2369 O O . PHE A 1 295 ? 47.897 20.283 20.315 1.00 49.09 295 PHE A O 1
#